Protein AF-A0A7S3EIN4-F1 (afdb_monomer_lite)

Organism: NCBI:txid101924

InterPro domains:
  IPR025799 Protein arginine N-methyltransferase [PTHR10738] (23-226)
  IPR035247 PRMT5, TIM barrel domain [PF17285] (36-226)

Foldseek 3Di:
DFDADPPPRDTDAAEAEDLDPPADVVVLVVCVVVVHFAYEYALFNLPPQDFDQDPPPPDPDDRPDDPDDRHDDLVSDDLVCQAGHYAHEQHQQQDLQDPPPRSNVSSLVSRLVSLVVSVVSNYQEYEYHAQDFPGLCLRVLVSVLVSCVVRPRYAYAHEFELAPPPPDPPPPPDDDDDDPPCRRLRLVSVVSSCVSSVVDVSYAYAYHADPDHDPVSVVSCVVGRHD

Structure (mmCIF, N/CA/C/O backbone):
data_AF-A0A7S3EIN4-F1
#
_entry.id   AF-A0A7S3EIN4-F1
#
loop_
_atom_site.group_PDB
_atom_site.id
_atom_site.type_symbol
_atom_site.label_atom_id
_atom_site.label_alt_id
_atom_site.label_comp_id
_atom_site.label_asym_id
_atom_site.label_entity_id
_atom_site.label_seq_id
_atom_site.pdbx_PDB_ins_code
_atom_site.Cartn_x
_atom_site.Cartn_y
_atom_site.Cartn_z
_atom_site.occupancy
_atom_site.B_iso_or_equiv
_atom_site.auth_seq_id
_atom_site.auth_comp_id
_atom_site.auth_asym_id
_atom_site.auth_atom_id
_atom_site.pdbx_PDB_model_num
ATOM 1 N N . MET A 1 1 ? -17.593 -3.564 17.096 1.00 49.50 1 MET A N 1
ATOM 2 C CA . MET A 1 1 ? -17.293 -4.119 18.437 1.00 49.50 1 MET A CA 1
ATOM 3 C C . MET A 1 1 ? -15.883 -3.673 18.759 1.00 49.50 1 MET A C 1
ATOM 5 O O . MET A 1 1 ? -14.997 -4.058 18.020 1.00 49.50 1 MET A O 1
ATOM 9 N N . VAL A 1 2 ? -15.665 -2.818 19.760 1.00 56.16 2 VAL A N 1
ATOM 10 C CA . VAL A 1 2 ? -14.304 -2.342 20.061 1.00 56.16 2 VAL A CA 1
ATOM 11 C C . VAL A 1 2 ? -13.560 -3.471 20.763 1.00 56.16 2 VAL A C 1
ATOM 13 O O . VAL A 1 2 ? -13.898 -3.822 21.894 1.00 56.16 2 VAL A O 1
ATOM 16 N N . VAL A 1 3 ? -12.600 -4.085 20.075 1.00 62.16 3 VAL A N 1
ATOM 17 C CA . VAL A 1 3 ? -11.740 -5.102 20.680 1.00 62.16 3 VAL A CA 1
ATOM 18 C C . VAL A 1 3 ? -10.739 -4.363 21.556 1.00 62.16 3 VAL A C 1
ATOM 20 O O . VAL A 1 3 ? -9.960 -3.564 21.056 1.00 62.16 3 VAL A O 1
ATOM 23 N N . THR A 1 4 ? -10.771 -4.579 22.867 1.00 72.81 4 THR A N 1
ATOM 24 C CA . THR A 1 4 ? -9.782 -3.999 23.779 1.00 72.81 4 THR A CA 1
ATOM 25 C C . THR A 1 4 ? -8.731 -5.036 24.141 1.00 72.81 4 THR A C 1
ATOM 27 O O . THR A 1 4 ? -9.038 -6.201 24.411 1.00 72.81 4 THR A O 1
ATOM 30 N N . HIS A 1 5 ? -7.469 -4.621 24.143 1.00 66.94 5 HIS A N 1
ATOM 31 C CA . HIS A 1 5 ? -6.371 -5.444 24.610 1.00 66.94 5 HIS A CA 1
ATOM 32 C C . HIS A 1 5 ? -6.576 -5.767 26.093 1.00 66.94 5 HIS A C 1
ATOM 34 O O . HIS A 1 5 ? -6.810 -4.880 26.917 1.00 66.94 5 HIS A O 1
ATOM 40 N N . ARG A 1 6 ? -6.497 -7.057 26.437 1.00 65.19 6 ARG A N 1
ATOM 41 C CA . ARG A 1 6 ? -6.894 -7.579 27.754 1.00 65.19 6 ARG A CA 1
ATOM 42 C C . ARG A 1 6 ? -6.061 -7.013 28.909 1.00 65.19 6 ARG A C 1
ATOM 44 O O . ARG A 1 6 ? -6.571 -6.928 30.021 1.00 65.19 6 ARG A O 1
ATOM 51 N N . GLU A 1 7 ? -4.804 -6.659 28.652 1.00 68.75 7 GLU A N 1
ATOM 52 C CA . GLU A 1 7 ? -3.857 -6.224 29.689 1.00 68.75 7 GLU A CA 1
ATOM 53 C C . GLU A 1 7 ? -3.592 -4.714 29.671 1.00 68.75 7 GLU A C 1
ATOM 55 O O . GLU A 1 7 ? -3.435 -4.116 30.730 1.00 68.75 7 GLU A O 1
ATOM 60 N N . THR A 1 8 ? -3.579 -4.082 28.493 1.00 75.44 8 THR A N 1
ATOM 61 C CA . THR A 1 8 ? -3.271 -2.641 28.355 1.00 75.44 8 THR A CA 1
ATOM 62 C C . THR A 1 8 ? -4.526 -1.772 28.271 1.00 75.44 8 THR A C 1
ATOM 64 O O . THR A 1 8 ? -4.444 -0.568 28.486 1.00 75.44 8 THR A O 1
ATOM 67 N N . GLY A 1 9 ? -5.696 -2.357 27.981 1.00 75.12 9 GLY A N 1
ATOM 68 C CA . GLY A 1 9 ? -6.949 -1.619 27.784 1.00 75.12 9 GLY A CA 1
ATOM 69 C C . GLY A 1 9 ? -7.009 -0.816 26.479 1.00 75.12 9 GLY A C 1
ATOM 70 O O . GLY A 1 9 ? -8.003 -0.134 26.235 1.00 75.12 9 GLY A O 1
ATOM 71 N N . GLU A 1 10 ? -5.974 -0.898 25.639 1.00 80.25 10 GLU A N 1
ATOM 72 C CA . GLU A 1 10 ? -5.902 -0.204 24.353 1.00 80.25 10 GLU A CA 1
ATOM 73 C C . GLU A 1 10 ? -6.888 -0.791 23.346 1.00 80.25 10 GLU A C 1
ATOM 75 O O . GLU A 1 10 ? -7.175 -1.988 23.353 1.00 80.25 10 GLU A O 1
ATOM 80 N N . GLN A 1 11 ? -7.418 0.056 22.470 1.00 82.56 11 GLN A N 1
ATOM 81 C CA . GLN A 1 11 ? -8.306 -0.387 21.402 1.00 82.56 11 GLN A CA 1
ATOM 82 C C . GLN A 1 11 ? -7.478 -1.021 20.283 1.00 82.56 11 GLN A C 1
ATOM 84 O O . GLN A 1 11 ? -6.516 -0.432 19.798 1.00 82.56 11 GLN A O 1
ATOM 89 N N . ILE A 1 12 ? -7.858 -2.229 19.885 1.00 86.69 12 ILE A N 1
ATOM 90 C CA . ILE A 1 12 ? -7.260 -2.975 18.786 1.00 86.69 12 ILE A CA 1
ATOM 91 C C . ILE A 1 12 ? -8.083 -2.686 17.536 1.00 86.69 12 ILE A C 1
ATOM 93 O O . ILE A 1 12 ? -9.285 -2.947 17.513 1.00 86.69 12 ILE A O 1
ATOM 97 N N . CYS A 1 13 ? -7.411 -2.191 16.501 1.00 88.75 13 CYS A N 1
ATOM 98 C CA . CYS A 1 13 ? -7.996 -2.009 15.181 1.00 88.75 13 CYS A CA 1
ATOM 99 C C . CYS A 1 13 ? -7.836 -3.294 14.361 1.00 88.75 13 CYS A C 1
ATOM 101 O O . CYS A 1 13 ? -6.715 -3.751 14.133 1.00 88.75 13 CYS A O 1
ATOM 103 N N . VAL A 1 14 ? -8.937 -3.858 13.877 1.00 92.69 14 VAL A N 1
ATOM 104 C CA . VAL A 1 14 ? -8.959 -5.096 13.093 1.00 92.69 14 VAL A CA 1
ATOM 105 C C . VAL A 1 14 ? -9.439 -4.800 11.677 1.00 92.69 14 VAL A C 1
ATOM 107 O O . VAL A 1 14 ? -10.536 -4.292 11.473 1.00 92.69 14 VAL A O 1
ATOM 110 N N . GLY A 1 15 ? -8.629 -5.148 10.679 1.00 93.44 15 GLY A N 1
ATOM 111 C CA . GLY A 1 15 ? -8.984 -5.013 9.267 1.00 93.44 15 GLY A CA 1
ATOM 112 C C . GLY A 1 15 ? -9.298 -6.348 8.601 1.00 93.44 15 GLY A C 1
ATOM 113 O O . GLY A 1 15 ? -8.693 -7.365 8.938 1.00 93.44 15 GLY A O 1
ATOM 114 N N . LEU A 1 16 ? -10.191 -6.347 7.605 1.00 94.94 16 LEU A N 1
ATOM 115 C CA . LEU A 1 16 ? -10.406 -7.502 6.729 1.00 94.94 16 LEU A CA 1
ATOM 116 C C . LEU A 1 16 ? -9.715 -7.299 5.378 1.00 94.94 16 LEU A C 1
ATOM 118 O O . LEU A 1 16 ? -10.091 -6.421 4.598 1.00 94.94 16 LEU A O 1
ATOM 122 N N . GLU A 1 17 ? -8.746 -8.158 5.061 1.00 95.06 17 GLU A N 1
ATOM 123 C CA . GLU A 1 17 ? -8.140 -8.197 3.733 1.00 95.06 17 GLU A CA 1
ATOM 124 C C . GLU A 1 17 ? -9.000 -9.002 2.748 1.00 95.06 17 GLU A C 1
ATOM 126 O O . GLU A 1 17 ? -9.352 -10.155 2.995 1.00 95.06 17 GLU A O 1
ATOM 131 N N . VAL A 1 18 ? -9.301 -8.415 1.587 1.00 93.88 18 VAL A N 1
ATOM 132 C CA . VAL A 1 18 ? -10.036 -9.075 0.501 1.00 93.88 18 VAL A CA 1
ATOM 133 C C . VAL A 1 18 ? -9.188 -9.175 -0.768 1.00 93.88 18 VAL A C 1
ATOM 135 O O . VAL A 1 18 ? -8.418 -8.278 -1.125 1.00 93.88 18 VAL A O 1
ATOM 138 N N . GLN A 1 19 ? -9.316 -10.297 -1.478 1.00 88.69 19 GLN A N 1
ATOM 139 C CA . GLN A 1 19 ? -8.638 -10.508 -2.764 1.00 88.69 19 GLN A C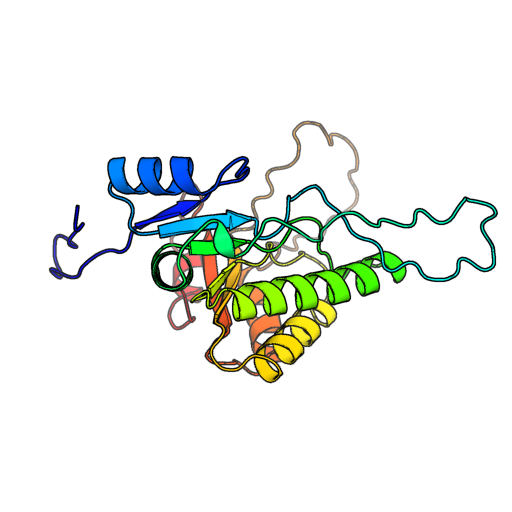A 1
ATOM 140 C C . GLN A 1 19 ? -9.462 -9.994 -3.947 1.00 88.69 19 GLN A C 1
ATOM 142 O O . GLN A 1 19 ? -8.912 -9.426 -4.887 1.00 88.69 19 GLN A O 1
ATOM 147 N N . ALA A 1 20 ? -10.783 -10.162 -3.887 1.00 88.12 20 ALA A N 1
ATOM 148 C CA . ALA A 1 20 ? -11.715 -9.717 -4.911 1.00 88.12 20 ALA A CA 1
ATOM 149 C C . ALA A 1 20 ? -12.804 -8.848 -4.283 1.00 88.12 20 ALA A C 1
ATOM 151 O O . ALA A 1 20 ? -13.349 -9.180 -3.229 1.00 88.12 20 ALA A O 1
ATOM 152 N N . LEU A 1 21 ? -13.132 -7.748 -4.960 1.00 90.38 21 LEU A N 1
ATOM 153 C CA . LEU A 1 21 ? -14.119 -6.779 -4.498 1.00 90.38 21 LEU A CA 1
ATOM 154 C C . LEU A 1 21 ? -15.074 -6.410 -5.645 1.00 90.38 21 LEU A C 1
ATOM 156 O O . LEU A 1 21 ? -14.911 -5.350 -6.244 1.00 90.38 21 LEU A O 1
ATOM 160 N N . PRO A 1 22 ? -16.049 -7.270 -6.003 1.00 89.56 22 PRO A N 1
ATOM 161 C CA . PRO A 1 22 ? -16.990 -6.971 -7.086 1.00 89.56 22 PRO A CA 1
ATOM 162 C C . PRO A 1 22 ? -17.833 -5.719 -6.813 1.00 89.56 22 PRO A C 1
ATOM 164 O O . PRO A 1 22 ? -18.030 -4.905 -7.704 1.00 89.56 22 PRO A O 1
ATOM 167 N N . SER A 1 23 ? -18.279 -5.537 -5.567 1.00 91.00 23 SER A N 1
ATOM 168 C CA . SER A 1 23 ? -18.986 -4.342 -5.103 1.00 91.00 23 SER A CA 1
ATOM 169 C C . SER A 1 23 ? -18.470 -3.958 -3.720 1.00 91.00 23 SER A C 1
ATOM 171 O O . SER A 1 23 ? -18.305 -4.833 -2.866 1.00 91.00 23 SER A O 1
ATOM 173 N N . ILE A 1 24 ? -18.169 -2.673 -3.515 1.00 92.50 24 ILE A N 1
ATOM 174 C CA . ILE A 1 24 ? -17.554 -2.202 -2.269 1.00 92.50 24 ILE A CA 1
ATOM 175 C C . ILE A 1 24 ? -18.565 -2.088 -1.129 1.00 92.50 24 ILE A C 1
ATOM 177 O O . ILE A 1 24 ? -18.295 -2.570 -0.034 1.00 92.50 24 ILE A O 1
ATOM 181 N N . ARG A 1 25 ? -19.753 -1.535 -1.395 1.00 93.44 25 ARG A N 1
ATOM 182 C CA . ARG A 1 25 ? -20.757 -1.222 -0.368 1.00 93.44 25 ARG A CA 1
ATOM 183 C C . ARG A 1 25 ? -21.264 -2.457 0.389 1.00 93.44 25 ARG A C 1
ATOM 185 O O . ARG A 1 25 ? -21.113 -2.474 1.607 1.00 93.44 25 ARG A O 1
ATOM 192 N N . PRO A 1 26 ? -21.707 -3.543 -0.276 1.00 93.25 26 PRO A N 1
ATOM 193 C CA . PRO A 1 26 ? -22.101 -4.761 0.435 1.00 93.25 26 PRO A CA 1
ATOM 194 C C . PRO A 1 26 ? -20.948 -5.376 1.234 1.00 93.25 26 PRO A C 1
ATOM 196 O O . PRO A 1 26 ? -21.167 -6.095 2.206 1.00 93.25 26 PRO A O 1
ATOM 199 N N . LYS A 1 27 ? -19.697 -5.134 0.814 1.00 92.94 27 LYS A N 1
ATOM 200 C CA . LYS A 1 27 ? -18.529 -5.673 1.504 1.00 92.94 27 LYS A CA 1
ATOM 201 C C . LYS A 1 27 ? -18.159 -4.861 2.738 1.00 92.94 27 LYS A C 1
ATOM 203 O O . LYS A 1 27 ? -17.815 -5.474 3.739 1.00 92.94 27 LYS A O 1
ATOM 208 N N . MET A 1 28 ? -18.297 -3.538 2.681 1.00 91.88 28 MET A N 1
ATOM 209 C CA . MET A 1 28 ? -18.199 -2.655 3.846 1.00 91.88 28 MET A CA 1
ATOM 210 C C . MET A 1 28 ? -19.244 -3.030 4.904 1.00 91.88 28 MET A C 1
ATOM 212 O O . MET A 1 28 ? -18.881 -3.271 6.050 1.00 91.88 28 MET A O 1
ATOM 216 N N . GLU A 1 29 ? -20.508 -3.203 4.504 1.00 92.19 29 GLU A N 1
ATOM 217 C CA . GLU A 1 29 ? -21.598 -3.618 5.405 1.00 92.19 29 GLU A CA 1
ATOM 218 C C . GLU A 1 29 ? -21.327 -4.991 6.045 1.00 92.19 29 GLU A C 1
ATOM 220 O O . GLU A 1 29 ? -21.520 -5.187 7.244 1.00 92.19 29 GLU A O 1
ATOM 225 N N . ALA A 1 30 ? -20.823 -5.955 5.264 1.00 91.44 30 ALA A N 1
ATOM 226 C CA . ALA A 1 30 ? -20.459 -7.271 5.789 1.00 91.44 30 ALA A CA 1
ATOM 227 C C . ALA A 1 30 ? -19.286 -7.213 6.786 1.00 91.44 30 ALA A C 1
ATOM 229 O O . ALA A 1 30 ? -19.243 -7.997 7.731 1.00 91.44 30 ALA A O 1
ATOM 230 N N . VAL A 1 31 ? -18.330 -6.309 6.572 1.00 89.44 31 VAL A N 1
ATOM 231 C CA . VAL A 1 31 ? -17.159 -6.112 7.443 1.00 89.44 31 VAL A CA 1
ATOM 232 C C . VAL A 1 31 ? -17.577 -5.474 8.761 1.00 89.44 31 VAL A C 1
ATOM 234 O O . VAL A 1 31 ? -17.177 -5.959 9.821 1.00 89.44 31 VAL A O 1
ATOM 237 N N . GLU A 1 32 ? -18.457 -4.478 8.701 1.00 89.12 32 GLU A N 1
ATOM 238 C CA . GLU A 1 32 ? -19.064 -3.867 9.881 1.00 89.12 32 GLU A CA 1
ATOM 239 C C . GLU A 1 32 ? -19.871 -4.896 10.690 1.00 89.12 32 GLU A C 1
ATOM 241 O O . GLU A 1 32 ? -19.737 -4.968 11.913 1.00 89.12 32 GLU A O 1
ATOM 246 N N . ALA A 1 33 ? -20.631 -5.770 10.017 1.00 91.06 33 ALA A N 1
ATOM 247 C CA . ALA A 1 33 ? -21.390 -6.842 10.664 1.00 91.06 33 ALA A CA 1
ATOM 248 C C . ALA A 1 33 ? -20.499 -7.888 11.366 1.00 91.06 33 ALA A C 1
ATOM 250 O O . ALA A 1 33 ? -20.888 -8.434 12.399 1.00 91.06 33 ALA A O 1
ATOM 251 N N . ILE A 1 34 ? -19.301 -8.159 10.834 1.00 90.94 34 ILE A N 1
ATOM 252 C CA . ILE A 1 34 ? -18.284 -9.017 11.475 1.00 90.94 34 ILE A CA 1
ATOM 253 C C . ILE A 1 34 ? -17.608 -8.292 12.654 1.00 90.94 34 ILE A C 1
ATOM 255 O O . ILE A 1 34 ? -17.034 -8.932 13.535 1.00 90.94 34 ILE A O 1
ATOM 259 N N . GLY A 1 35 ? -17.712 -6.962 12.707 1.00 89.00 35 GLY A N 1
ATOM 260 C CA . GLY A 1 35 ? -17.110 -6.124 13.736 1.00 89.00 35 GLY A CA 1
ATOM 261 C C . GLY A 1 35 ? -15.662 -5.734 13.449 1.00 89.00 35 GLY A C 1
ATOM 262 O O . GLY A 1 35 ? -14.960 -5.397 14.397 1.00 89.00 35 GLY A O 1
ATOM 263 N N . ALA A 1 36 ? -15.228 -5.791 12.187 1.00 91.12 36 ALA A N 1
ATOM 264 C CA . ALA A 1 36 ? -13.943 -5.254 11.744 1.00 91.12 36 ALA A CA 1
ATOM 265 C C . ALA A 1 36 ? -14.056 -3.746 11.449 1.00 91.12 36 ALA A C 1
ATOM 267 O O . ALA A 1 36 ? -15.106 -3.262 11.030 1.00 91.12 36 ALA A O 1
ATOM 268 N N . ASP A 1 37 ? -12.965 -3.012 11.656 1.00 91.88 37 ASP A N 1
ATOM 269 C CA . ASP A 1 37 ? -12.922 -1.548 11.605 1.00 91.88 37 ASP A CA 1
ATOM 270 C C . ASP A 1 37 ? -12.677 -1.000 10.193 1.00 91.88 37 ASP A C 1
ATOM 272 O O . ASP A 1 37 ? -13.085 0.114 9.873 1.00 91.88 37 ASP A O 1
ATOM 276 N N . PHE A 1 38 ? -11.986 -1.757 9.336 1.00 93.81 38 PHE A N 1
ATOM 277 C CA . PHE A 1 38 ? -11.666 -1.327 7.973 1.00 93.81 38 PHE A CA 1
ATOM 278 C C . PHE A 1 38 ? -11.478 -2.502 7.010 1.00 93.81 38 PHE A C 1
ATOM 280 O O . PHE A 1 38 ? -11.294 -3.656 7.403 1.00 93.81 38 PHE A O 1
ATOM 287 N N . VAL A 1 39 ? -11.476 -2.194 5.715 1.00 96.06 39 VAL A N 1
ATOM 288 C CA . VAL A 1 39 ? -11.250 -3.149 4.626 1.00 96.06 39 VAL A CA 1
ATOM 289 C C . VAL A 1 39 ? -9.946 -2.838 3.918 1.00 96.06 39 VAL A C 1
ATOM 291 O O . VAL A 1 39 ? -9.659 -1.688 3.598 1.00 96.06 39 VAL A O 1
ATOM 294 N N . VAL A 1 40 ? -9.173 -3.878 3.622 1.00 96.81 40 VAL A N 1
ATOM 295 C CA . VAL A 1 40 ? -7.974 -3.791 2.786 1.00 96.81 40 VAL A CA 1
ATOM 296 C C . VAL A 1 40 ? -8.296 -4.456 1.453 1.00 96.81 40 VAL A C 1
ATOM 298 O O . VAL A 1 40 ? -8.411 -5.681 1.371 1.00 96.81 40 VAL A O 1
ATOM 301 N N . GLY A 1 41 ? -8.509 -3.658 0.408 1.00 96.25 41 GLY A N 1
ATOM 302 C CA . GLY A 1 41 ? -9.081 -4.132 -0.854 1.00 96.25 41 GLY A CA 1
ATOM 303 C C . GLY A 1 41 ? -8.434 -3.517 -2.094 1.00 96.25 41 GLY A C 1
ATOM 304 O O . GLY A 1 41 ? -7.841 -2.448 -2.012 1.00 96.25 41 GLY A O 1
ATOM 305 N N . PRO A 1 42 ? -8.522 -4.178 -3.260 1.00 96.38 42 PRO A N 1
ATOM 306 C CA . PRO A 1 42 ? -7.878 -3.708 -4.484 1.00 96.38 42 PRO A CA 1
ATOM 307 C C . PRO A 1 42 ? -8.469 -2.385 -4.992 1.00 96.38 42 PRO A C 1
ATOM 309 O O . PRO A 1 42 ? -9.681 -2.288 -5.194 1.00 96.38 42 PRO A O 1
ATOM 312 N N . LEU A 1 43 ? -7.605 -1.392 -5.241 1.00 94.12 43 LEU A N 1
ATOM 313 C CA . LEU A 1 43 ? -7.985 -0.105 -5.857 1.00 94.12 43 LEU A CA 1
ATOM 314 C C . LEU A 1 43 ? -8.426 -0.275 -7.309 1.00 94.12 43 LEU A C 1
ATOM 316 O O . LEU A 1 43 ? -9.353 0.374 -7.793 1.00 94.12 43 LEU A O 1
ATOM 320 N N . VAL A 1 44 ? -7.733 -1.174 -7.996 1.00 93.69 44 VAL A N 1
ATOM 321 C CA . VAL A 1 44 ? -7.915 -1.532 -9.397 1.00 93.69 44 VAL A CA 1
ATOM 322 C C . VAL A 1 44 ? -8.105 -3.032 -9.444 1.00 93.69 44 VAL A C 1
ATOM 324 O O . VAL A 1 44 ? -7.546 -3.758 -8.624 1.00 93.69 44 VAL A O 1
ATOM 327 N N . HIS A 1 45 ? -8.907 -3.527 -10.383 1.00 93.50 45 HIS A N 1
ATOM 328 C CA . HIS A 1 45 ? -9.112 -4.964 -10.491 1.00 93.50 45 HIS A CA 1
ATOM 329 C C . HIS A 1 45 ? -7.750 -5.691 -10.629 1.00 93.50 45 HIS A C 1
ATOM 331 O O . HIS A 1 45 ? -7.017 -5.400 -11.573 1.00 93.50 45 HIS A O 1
ATOM 337 N N . PRO A 1 46 ? -7.403 -6.664 -9.757 1.00 92.50 46 PRO A N 1
ATOM 338 C CA . PRO A 1 46 ? -6.050 -7.236 -9.680 1.00 92.50 46 PRO A CA 1
ATOM 339 C C . PRO A 1 46 ? -5.534 -7.919 -10.948 1.00 92.50 46 PRO A C 1
ATOM 341 O O . PRO A 1 46 ? -4.344 -8.182 -11.054 1.00 92.50 46 PRO A O 1
ATOM 344 N N . ARG A 1 47 ? -6.421 -8.255 -11.892 1.00 91.25 47 ARG A N 1
ATOM 345 C CA . ARG A 1 47 ? -6.060 -8.847 -13.195 1.00 91.25 47 ARG A CA 1
ATOM 346 C C . ARG A 1 47 ? -6.097 -7.837 -14.343 1.00 91.25 47 ARG A C 1
ATOM 348 O O . ARG A 1 47 ? -5.932 -8.213 -15.497 1.00 91.25 47 ARG A O 1
ATOM 355 N N . TYR A 1 48 ? -6.390 -6.573 -14.050 1.00 89.44 48 TYR A N 1
ATOM 356 C CA . TYR A 1 48 ? -6.463 -5.514 -15.047 1.00 89.44 48 TYR A CA 1
ATOM 357 C C . TYR A 1 48 ? -5.080 -4.894 -15.258 1.00 89.44 48 TYR A C 1
ATOM 359 O O . TYR A 1 48 ? -4.809 -3.756 -14.880 1.00 89.44 48 TYR A O 1
ATOM 367 N N . GLU A 1 49 ? -4.189 -5.685 -15.856 1.00 86.56 49 GLU A N 1
ATOM 368 C CA . GLU A 1 49 ? -2.854 -5.236 -16.240 1.00 86.56 49 GLU A CA 1
ATOM 369 C C . GLU A 1 49 ? -2.966 -4.203 -17.358 1.00 86.56 49 GLU A C 1
ATOM 371 O O . GLU A 1 49 ? -3.507 -4.495 -18.429 1.00 86.56 49 GLU A O 1
ATOM 376 N N . ARG A 1 50 ? -2.491 -2.982 -17.104 1.00 76.12 50 ARG A N 1
ATOM 377 C CA . ARG A 1 50 ? -2.519 -1.884 -18.074 1.00 76.12 50 ARG A CA 1
ATOM 378 C C . ARG A 1 50 ? -1.126 -1.641 -18.622 1.00 76.12 50 ARG A C 1
ATOM 380 O O . ARG A 1 50 ? -0.176 -1.452 -17.870 1.00 76.12 50 ARG A O 1
ATOM 387 N N . GLY A 1 51 ? -1.031 -1.645 -19.947 1.00 65.88 51 GLY A N 1
ATOM 388 C CA . GLY A 1 51 ? 0.190 -1.310 -20.657 1.00 65.88 51 GLY A CA 1
ATOM 389 C C . GLY A 1 51 ? 0.270 0.162 -20.999 1.00 65.88 51 GLY A C 1
ATOM 390 O O . GLY A 1 51 ? -0.709 0.758 -21.439 1.00 65.88 51 GLY A O 1
ATOM 391 N N . VAL A 1 52 ? 1.468 0.721 -20.848 1.00 60.81 52 VAL A N 1
ATOM 392 C CA . VAL A 1 52 ? 1.865 1.911 -21.591 1.00 60.81 52 VAL A CA 1
ATOM 393 C C . VAL A 1 52 ? 1.943 1.463 -23.043 1.00 60.81 52 VAL A C 1
ATOM 395 O O . VAL A 1 52 ? 2.694 0.546 -23.384 1.00 60.81 52 VAL A O 1
ATOM 398 N N . SER A 1 53 ? 1.108 2.052 -23.889 1.00 56.25 53 SER A N 1
ATOM 399 C CA . SER A 1 53 ? 1.176 1.824 -25.322 1.00 56.25 53 SER A CA 1
ATOM 400 C C . SER A 1 53 ? 2.401 2.553 -25.869 1.00 56.25 53 SER A C 1
ATOM 402 O O . SER A 1 53 ? 2.286 3.672 -26.366 1.00 56.25 53 SER A O 1
ATOM 404 N N . GLU A 1 54 ? 3.581 1.955 -25.722 1.00 55.88 54 GLU A N 1
ATOM 405 C CA . GLU A 1 54 ? 4.735 2.389 -26.501 1.00 55.88 54 GLU A CA 1
ATOM 406 C C . GLU A 1 54 ? 4.502 2.040 -27.979 1.00 55.88 54 GLU A C 1
ATOM 408 O O . GLU A 1 54 ? 3.880 1.012 -28.274 1.00 55.88 54 GLU A O 1
ATOM 413 N N . PRO A 1 55 ? 4.948 2.893 -28.916 1.00 52.72 55 PRO A N 1
ATOM 414 C CA . PRO A 1 55 ? 4.935 2.551 -30.327 1.00 52.72 55 PRO A CA 1
ATOM 415 C C . PRO A 1 55 ? 5.918 1.396 -30.545 1.00 52.72 55 PRO A C 1
ATOM 417 O O . PRO A 1 55 ? 7.131 1.594 -30.549 1.00 52.72 55 PRO A O 1
ATOM 420 N N . ASP A 1 56 ? 5.399 0.180 -30.702 1.00 53.81 56 ASP A N 1
ATOM 421 C CA . ASP A 1 56 ? 6.197 -0.948 -31.173 1.00 53.81 56 ASP A CA 1
ATOM 422 C C . ASP A 1 56 ? 6.608 -0.645 -32.620 1.00 53.81 56 ASP A C 1
ATOM 424 O O . ASP A 1 56 ? 5.807 -0.737 -33.545 1.00 53.81 56 ASP A O 1
ATOM 428 N N . VAL A 1 57 ? 7.865 -0.251 -32.824 1.00 57.22 57 VAL A N 1
ATOM 429 C CA . VAL A 1 57 ? 8.413 0.062 -34.158 1.00 57.22 57 VAL A CA 1
ATOM 430 C C . VAL A 1 57 ? 8.562 -1.211 -35.018 1.00 57.22 57 VAL A C 1
ATOM 432 O O . VAL A 1 57 ? 8.783 -1.121 -36.222 1.00 57.22 57 VAL A O 1
ATOM 435 N N . CYS A 1 58 ? 8.411 -2.400 -34.418 1.00 55.53 58 CYS A N 1
ATOM 436 C CA . CYS A 1 58 ? 8.715 -3.691 -35.043 1.00 55.53 58 CYS A CA 1
ATOM 437 C C . CYS A 1 58 ? 7.593 -4.744 -34.952 1.00 55.53 58 CYS A C 1
ATOM 439 O O . CYS A 1 58 ? 7.840 -5.888 -35.335 1.00 55.53 58 CYS A O 1
ATOM 441 N N . SER A 1 59 ? 6.401 -4.424 -34.429 1.00 57.81 59 SER A N 1
ATOM 442 C CA . SER A 1 59 ? 5.295 -5.393 -34.359 1.00 57.81 59 SER A CA 1
ATOM 443 C C . SER A 1 59 ? 4.086 -4.922 -35.174 1.00 57.81 59 SER A C 1
ATOM 445 O O . SER A 1 59 ? 3.498 -3.882 -34.901 1.00 57.81 59 SER A O 1
ATOM 447 N N . ASP A 1 60 ? 3.684 -5.722 -36.167 1.00 56.53 60 ASP A N 1
ATOM 448 C CA . ASP A 1 60 ? 2.445 -5.537 -36.949 1.00 56.53 60 ASP A CA 1
ATOM 449 C C . ASP A 1 60 ? 1.177 -5.872 -36.128 1.00 56.53 60 ASP A C 1
ATOM 451 O O . ASP A 1 60 ? 0.075 -6.004 -36.667 1.00 56.53 60 ASP A O 1
ATOM 455 N N . ALA A 1 61 ? 1.311 -6.061 -34.811 1.00 59.56 61 ALA A N 1
ATOM 456 C CA . ALA A 1 61 ? 0.190 -6.368 -33.941 1.00 59.56 61 ALA A CA 1
ATOM 457 C C . ALA A 1 61 ? -0.653 -5.099 -33.714 1.00 59.56 61 ALA A C 1
ATOM 459 O O . ALA A 1 61 ? -0.104 -4.046 -33.380 1.00 59.56 61 ALA A O 1
ATOM 460 N N . PRO A 1 62 ? -1.990 -5.168 -33.852 1.00 58.47 62 PRO A N 1
ATOM 461 C CA . PRO A 1 62 ? -2.842 -4.008 -33.639 1.00 58.47 62 PRO A CA 1
ATOM 462 C C . PRO A 1 62 ? -2.681 -3.490 -32.207 1.00 58.47 62 PRO A C 1
ATOM 464 O O . PRO A 1 62 ? -2.809 -4.238 -31.233 1.00 58.47 62 PRO A O 1
ATOM 467 N N . LYS A 1 63 ? -2.416 -2.185 -32.081 1.00 62.75 63 LYS A N 1
ATOM 468 C CA . LYS A 1 63 ? -2.353 -1.483 -30.797 1.00 62.75 63 LYS A CA 1
ATOM 469 C C . LYS A 1 63 ? -3.695 -1.650 -30.083 1.00 62.75 63 LYS A C 1
ATOM 471 O O . LYS A 1 63 ? -4.720 -1.169 -30.558 1.00 62.75 63 LYS A O 1
ATOM 476 N N . ILE A 1 64 ? -3.695 -2.331 -28.939 1.00 67.19 64 ILE A N 1
ATOM 477 C CA . ILE A 1 64 ? -4.894 -2.455 -28.106 1.00 67.19 64 ILE A CA 1
ATOM 478 C C . ILE A 1 64 ? -5.095 -1.116 -27.391 1.00 67.19 64 ILE A C 1
ATOM 480 O O . ILE A 1 64 ? -4.509 -0.868 -26.337 1.00 67.19 64 ILE A O 1
ATOM 484 N N . GLU A 1 65 ? -5.898 -0.233 -27.981 1.00 69.50 65 GLU A N 1
ATOM 485 C CA . GLU A 1 65 ? -6.331 1.003 -27.332 1.00 69.50 65 GLU A CA 1
ATOM 486 C C . GLU A 1 65 ? -7.474 0.690 -26.368 1.00 69.50 65 GLU A C 1
ATOM 488 O O . GLU A 1 65 ? -8.587 0.355 -26.773 1.00 69.50 65 GLU A O 1
ATOM 493 N N . ARG A 1 66 ? -7.180 0.752 -25.068 1.00 72.38 66 ARG A N 1
ATOM 494 C CA . ARG A 1 66 ? -8.192 0.585 -24.025 1.00 72.38 66 ARG A CA 1
ATOM 495 C C . ARG A 1 66 ? -8.800 1.942 -23.698 1.00 72.38 66 ARG A C 1
ATOM 497 O O . ARG A 1 66 ? -8.161 2.754 -23.037 1.00 72.38 66 ARG A O 1
ATOM 504 N N . ASN A 1 67 ? -10.038 2.145 -24.136 1.00 79.06 67 ASN A N 1
ATOM 505 C CA . ASN A 1 67 ? -10.861 3.302 -23.766 1.00 79.06 67 ASN A CA 1
ATOM 506 C C . ASN A 1 67 ? -11.745 3.023 -22.539 1.00 79.06 67 ASN A C 1
ATOM 508 O O . ASN A 1 67 ? -12.629 3.813 -22.214 1.00 79.06 67 ASN A O 1
ATOM 512 N N . ASP A 1 68 ? -11.521 1.892 -21.869 1.00 84.44 68 ASP A N 1
ATOM 513 C CA . ASP A 1 68 ? -12.245 1.523 -20.662 1.00 84.44 68 ASP A CA 1
ATOM 514 C C . ASP A 1 68 ? -11.889 2.463 -19.498 1.00 84.44 68 ASP A C 1
ATOM 516 O O . ASP A 1 68 ? -10.738 2.910 -19.385 1.00 84.44 68 ASP A O 1
ATOM 520 N N . PRO A 1 69 ? -12.842 2.740 -18.590 1.00 87.75 69 PRO A N 1
ATOM 521 C CA . PRO A 1 69 ? -12.554 3.493 -17.380 1.00 87.75 69 PRO A CA 1
ATOM 522 C C . PRO A 1 69 ? -11.436 2.819 -16.584 1.00 87.75 69 PRO A C 1
ATOM 524 O O . PRO A 1 69 ? -11.303 1.594 -16.549 1.00 87.75 69 PRO A O 1
ATOM 527 N N . PHE A 1 70 ? -10.621 3.640 -15.924 1.00 88.06 70 PHE A N 1
ATOM 528 C CA . PHE A 1 70 ? -9.482 3.158 -15.150 1.00 88.06 70 PHE A CA 1
ATOM 529 C C . PHE A 1 70 ? -9.899 2.132 -14.082 1.00 88.06 70 PHE A C 1
ATOM 531 O O . PHE A 1 70 ? -9.347 1.032 -14.019 1.00 88.06 70 PHE A O 1
ATOM 538 N N . THR A 1 71 ? -10.849 2.509 -13.233 1.00 93.12 71 THR A N 1
ATOM 539 C CA . THR A 1 71 ? -11.388 1.675 -12.161 1.00 93.12 71 THR A CA 1
ATOM 540 C C . THR A 1 71 ? -12.778 2.194 -11.781 1.00 93.12 71 THR A C 1
ATOM 542 O O . THR A 1 71 ? -13.356 3.018 -12.494 1.00 93.12 71 THR A O 1
ATOM 545 N N . ARG A 1 72 ? -13.327 1.685 -10.678 1.00 91.88 72 ARG A N 1
ATOM 546 C CA . ARG A 1 72 ? -14.593 2.124 -10.082 1.00 91.88 72 ARG A CA 1
ATOM 547 C C . ARG A 1 72 ? -14.621 3.627 -9.788 1.00 91.88 72 ARG A C 1
ATOM 549 O O . ARG A 1 72 ? -13.578 4.253 -9.609 1.00 91.88 72 ARG A O 1
ATOM 556 N N . SER A 1 73 ? -15.829 4.174 -9.679 1.00 93.81 73 SER A N 1
ATOM 557 C CA . SER A 1 73 ? -16.019 5.570 -9.286 1.00 93.81 73 SER A CA 1
ATOM 558 C C . SER A 1 73 ? -15.729 5.770 -7.798 1.00 93.81 73 SER A C 1
ATOM 560 O O . SER A 1 73 ? -16.084 4.951 -6.951 1.00 93.81 73 SER A O 1
ATOM 562 N N . ASP A 1 74 ? -15.117 6.907 -7.494 1.00 94.81 74 ASP A N 1
ATOM 563 C CA . ASP A 1 74 ? -14.996 7.486 -6.159 1.00 94.81 74 ASP A CA 1
ATOM 564 C C . ASP A 1 74 ? -16.357 7.691 -5.473 1.00 94.81 74 ASP A C 1
ATOM 566 O O . ASP A 1 74 ? -16.447 7.545 -4.258 1.00 94.81 74 ASP A O 1
ATOM 570 N N . MET A 1 75 ? -17.432 7.919 -6.237 1.00 94.38 75 MET A N 1
ATOM 571 C CA . MET A 1 75 ? -18.798 8.093 -5.726 1.00 94.38 75 MET A CA 1
ATOM 572 C C . MET A 1 75 ? -19.430 6.813 -5.154 1.00 94.38 75 MET A C 1
ATOM 574 O O . MET A 1 75 ? -20.541 6.869 -4.627 1.00 94.38 75 MET A O 1
ATOM 578 N N . GLU A 1 76 ? -18.767 5.651 -5.241 1.00 93.62 76 GLU A N 1
ATOM 579 C CA . GLU A 1 76 ? -19.279 4.425 -4.611 1.00 93.62 76 GLU A CA 1
ATOM 580 C C . GLU A 1 76 ? -19.368 4.544 -3.081 1.00 93.62 76 GLU A C 1
ATOM 582 O O . GLU A 1 76 ? -20.248 3.918 -2.482 1.00 93.62 76 GLU A O 1
ATOM 587 N N . LEU A 1 77 ? -18.500 5.356 -2.465 1.00 94.69 77 LEU A N 1
ATOM 588 C CA . LEU A 1 77 ? -18.478 5.657 -1.033 1.00 94.69 77 LEU A CA 1
ATOM 589 C C . LEU A 1 77 ? -18.324 7.166 -0.793 1.00 94.69 77 LEU A C 1
ATOM 591 O O . LEU A 1 77 ? -17.833 7.912 -1.636 1.00 94.69 77 LEU A O 1
ATOM 595 N N . SER A 1 78 ? -18.716 7.623 0.391 1.00 95.62 78 SER A N 1
ATOM 596 C CA . SER A 1 78 ? -18.420 8.973 0.868 1.00 95.62 78 SER A CA 1
ATOM 597 C C . SER A 1 78 ? -16.931 9.138 1.195 1.00 95.62 78 SER A C 1
ATOM 599 O O . SER A 1 78 ? -16.223 8.179 1.507 1.00 95.62 78 SER A O 1
ATOM 601 N N . SER A 1 79 ? -16.443 10.380 1.210 1.00 95.38 79 SER A N 1
ATOM 602 C CA . SER A 1 79 ? -15.044 10.679 1.556 1.00 95.38 79 SER A CA 1
ATOM 603 C C . SER A 1 79 ? -14.652 10.203 2.965 1.00 95.38 79 SER A C 1
ATOM 605 O O . SER A 1 79 ? -13.501 9.841 3.207 1.00 95.38 79 SER A O 1
ATOM 607 N N . SER A 1 80 ? -15.605 10.169 3.905 1.00 94.81 80 SER A N 1
ATOM 608 C CA . SER A 1 80 ? -15.371 9.657 5.263 1.00 94.81 80 SER A CA 1
ATOM 609 C C . SER A 1 80 ? -15.205 8.137 5.275 1.00 94.81 80 SER A C 1
ATOM 611 O O . SER A 1 80 ? -14.323 7.621 5.959 1.00 94.81 80 SER A O 1
ATOM 613 N N . GLU A 1 81 ? -16.025 7.418 4.505 1.00 94.88 81 GLU A N 1
ATOM 614 C CA . GLU A 1 81 ? -15.925 5.960 4.361 1.00 94.88 81 GLU A CA 1
ATOM 615 C C . GLU A 1 81 ? -14.599 5.564 3.695 1.00 94.88 81 GLU A C 1
ATOM 617 O O . GLU A 1 81 ? -13.928 4.653 4.174 1.00 94.88 81 GLU A O 1
ATOM 622 N N . TRP A 1 82 ? -14.170 6.288 2.654 1.00 96.38 82 TRP A N 1
ATOM 623 C CA . TRP A 1 82 ? -12.867 6.063 2.019 1.00 96.38 82 TRP A CA 1
ATOM 624 C C . TRP A 1 82 ? -11.694 6.299 2.973 1.00 96.38 82 TRP A C 1
ATOM 626 O O . TRP A 1 82 ? -10.813 5.452 3.093 1.00 96.38 82 TRP A O 1
ATOM 636 N N . SER A 1 83 ? -11.678 7.439 3.663 1.00 95.50 83 SER A N 1
ATOM 637 C CA . SER A 1 83 ? -10.539 7.836 4.499 1.00 95.50 83 SER A CA 1
ATOM 638 C C . SER A 1 83 ? -10.361 6.974 5.750 1.00 95.50 83 SER A C 1
ATOM 640 O O . SER A 1 83 ? -9.226 6.676 6.128 1.00 95.50 83 SER A O 1
ATOM 642 N N . SER A 1 84 ? -11.458 6.556 6.388 1.00 92.44 84 SER A N 1
ATOM 643 C CA . SER A 1 84 ? -11.415 5.804 7.651 1.00 92.44 84 SER A CA 1
ATOM 644 C C . SER A 1 84 ? -11.567 4.292 7.475 1.00 92.44 84 SER A C 1
ATOM 646 O O . SER A 1 84 ? -10.880 3.531 8.158 1.00 92.44 84 SER A O 1
ATOM 648 N N . GLY A 1 85 ? -12.428 3.859 6.552 1.00 93.12 85 GLY A N 1
ATOM 649 C CA . GLY A 1 85 ? -12.867 2.470 6.429 1.00 93.12 85 GLY A CA 1
ATOM 650 C C . GLY A 1 85 ? -12.161 1.668 5.339 1.00 93.12 85 GLY A C 1
ATOM 651 O O . GLY A 1 85 ? -12.382 0.460 5.253 1.00 93.12 85 GLY A O 1
ATOM 652 N N . PHE A 1 86 ? -11.315 2.292 4.512 1.00 96.25 86 PHE A N 1
ATOM 653 C CA . PHE A 1 86 ? -10.688 1.618 3.377 1.00 96.25 86 PHE A CA 1
ATOM 654 C C . PHE A 1 86 ? -9.179 1.865 3.275 1.00 96.25 86 PHE A C 1
ATOM 656 O O . PHE A 1 86 ? -8.685 2.988 3.371 1.00 96.25 86 PHE A O 1
ATOM 663 N N . ILE A 1 87 ? -8.436 0.791 3.016 1.00 97.19 87 ILE A N 1
ATOM 664 C CA . ILE A 1 87 ? -7.021 0.811 2.641 1.00 97.19 87 ILE A CA 1
ATOM 665 C C . ILE A 1 87 ? -6.881 0.205 1.255 1.00 97.19 87 ILE A C 1
ATOM 667 O O . ILE A 1 87 ? -7.357 -0.900 0.977 1.00 97.19 87 ILE A O 1
ATOM 671 N N . GLY A 1 88 ? -6.191 0.935 0.385 1.00 97.31 88 GLY A N 1
ATOM 672 C CA . GLY A 1 88 ? -6.014 0.545 -1.002 1.00 97.31 88 GLY A CA 1
ATOM 673 C C . GLY A 1 88 ? -4.918 -0.497 -1.156 1.00 97.31 88 GLY A C 1
ATOM 674 O O . GLY A 1 88 ? -3.773 -0.245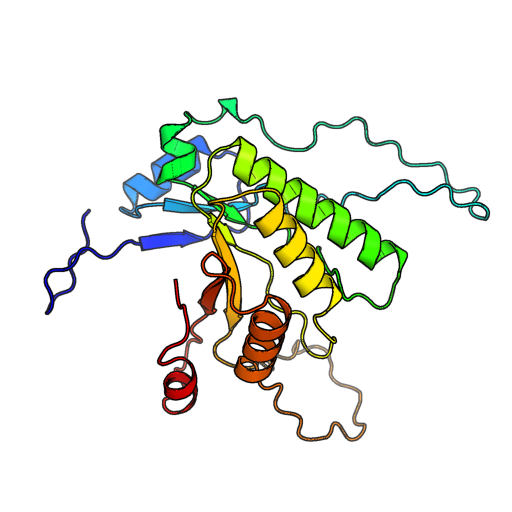 -0.812 1.00 97.31 88 GLY A O 1
ATOM 675 N N . LYS A 1 89 ? -5.233 -1.657 -1.721 1.00 97.38 89 LYS A N 1
ATOM 676 C CA . LYS A 1 89 ? -4.233 -2.622 -2.177 1.00 97.38 89 LYS A CA 1
ATOM 677 C C . LYS A 1 89 ? -3.806 -2.268 -3.586 1.00 97.38 89 LYS A C 1
ATOM 679 O O . LYS A 1 89 ? -4.648 -2.156 -4.483 1.00 97.38 89 LYS A O 1
ATOM 684 N N . ILE A 1 90 ? -2.500 -2.154 -3.751 1.00 96.69 90 ILE A N 1
ATOM 685 C CA . ILE A 1 90 ? -1.854 -2.006 -5.043 1.00 96.69 90 ILE A CA 1
ATOM 686 C C . ILE A 1 90 ? -1.895 -3.346 -5.788 1.00 96.69 90 ILE A C 1
ATOM 688 O O . ILE A 1 90 ? -1.809 -4.420 -5.181 1.00 96.69 90 ILE A O 1
ATOM 692 N N . SER A 1 91 ? -2.049 -3.289 -7.107 1.00 95.06 91 SER A N 1
ATOM 693 C CA . SER A 1 91 ? -2.196 -4.472 -7.950 1.00 95.06 91 SER A CA 1
ATOM 694 C C . SER A 1 91 ? -0.997 -5.435 -7.858 1.00 95.06 91 SER A C 1
ATOM 696 O O . SER A 1 91 ? 0.152 -5.009 -7.972 1.00 95.06 91 SER A O 1
ATOM 698 N N . PRO A 1 92 ? -1.232 -6.759 -7.754 1.00 92.75 92 PRO A N 1
ATOM 699 C CA . PRO A 1 92 ? -0.173 -7.746 -7.515 1.00 92.75 92 PRO A CA 1
ATOM 700 C C . PRO A 1 92 ? 0.747 -7.998 -8.720 1.00 92.75 92 PRO A C 1
ATOM 702 O O . PRO A 1 92 ? 1.811 -8.585 -8.559 1.00 92.75 92 PRO A O 1
ATOM 705 N N . TRP A 1 93 ? 0.353 -7.591 -9.931 1.00 92.06 93 TRP A N 1
ATOM 706 C CA . TRP A 1 93 ? 1.156 -7.778 -11.148 1.00 92.06 93 TRP A CA 1
ATOM 707 C C . TRP A 1 93 ? 2.289 -6.750 -11.296 1.00 92.06 93 TRP A C 1
ATOM 709 O O . TRP A 1 93 ? 3.189 -6.949 -12.116 1.00 92.06 93 TRP A O 1
ATOM 719 N N . ILE A 1 94 ? 2.261 -5.673 -10.505 1.00 92.38 94 ILE A N 1
ATOM 720 C CA . ILE A 1 94 ? 3.239 -4.584 -10.546 1.00 92.38 94 ILE A CA 1
ATOM 721 C C . ILE A 1 94 ? 4.607 -5.101 -10.082 1.00 92.38 94 ILE A C 1
ATOM 723 O O . ILE A 1 94 ? 4.793 -5.501 -8.933 1.00 92.38 94 ILE A O 1
ATOM 727 N N . ARG A 1 95 ? 5.587 -5.078 -10.992 1.00 92.00 95 ARG A N 1
ATOM 728 C CA . ARG A 1 95 ? 6.965 -5.540 -10.773 1.00 92.00 95 ARG A CA 1
ATOM 729 C C . ARG A 1 95 ? 7.971 -4.537 -11.343 1.00 92.00 95 ARG A C 1
ATOM 731 O O . ARG A 1 95 ? 8.523 -4.733 -12.426 1.00 92.00 95 ARG A O 1
ATOM 738 N N . CYS A 1 96 ? 8.223 -3.460 -10.597 1.00 92.56 96 CYS A N 1
ATOM 739 C CA . CYS A 1 96 ? 9.117 -2.368 -11.012 1.00 92.56 96 CYS A CA 1
ATOM 740 C C . CYS A 1 96 ? 10.562 -2.826 -11.281 1.00 92.56 96 CYS A C 1
ATOM 742 O O . CYS A 1 96 ? 11.230 -2.270 -12.151 1.00 92.56 96 CYS A O 1
ATOM 744 N N . ASP A 1 97 ? 11.039 -3.860 -10.587 1.00 91.31 97 ASP A N 1
ATOM 745 C CA . ASP A 1 97 ? 12.389 -4.416 -10.755 1.00 91.31 97 ASP A CA 1
ATOM 746 C C . ASP A 1 97 ? 12.455 -5.604 -11.734 1.00 91.31 97 ASP A C 1
ATOM 748 O O . ASP A 1 97 ? 13.407 -6.382 -11.709 1.00 91.31 97 ASP A O 1
ATOM 752 N N . SER A 1 98 ? 11.453 -5.774 -12.606 1.00 90.75 98 SER A N 1
ATOM 753 C CA . SER A 1 98 ? 11.511 -6.804 -13.648 1.00 90.75 98 SER A CA 1
ATOM 754 C C . SER A 1 98 ? 12.688 -6.577 -14.607 1.00 90.75 98 SER A C 1
ATOM 756 O O . SER A 1 98 ? 12.959 -5.451 -15.020 1.00 90.75 98 SER A O 1
ATOM 758 N N . SER A 1 99 ? 13.340 -7.664 -15.035 1.00 89.88 99 SER A N 1
ATOM 759 C CA . SER A 1 99 ? 14.376 -7.638 -16.079 1.00 89.88 99 SER A CA 1
ATOM 760 C C . SER A 1 99 ? 13.840 -7.189 -17.442 1.00 89.88 99 SER A C 1
ATOM 762 O O . SER A 1 99 ? 14.587 -6.661 -18.264 1.00 89.88 99 SER A O 1
ATOM 764 N N . ASN A 1 100 ? 12.539 -7.366 -17.689 1.00 89.88 100 ASN A N 1
ATOM 765 C CA . ASN A 1 100 ? 11.894 -6.855 -18.886 1.00 89.88 100 ASN A CA 1
ATOM 766 C C . ASN A 1 100 ? 11.643 -5.349 -18.728 1.00 89.88 100 ASN A C 1
ATOM 768 O O . ASN A 1 100 ? 10.776 -4.926 -17.960 1.00 89.88 100 ASN A O 1
ATOM 772 N N . ARG A 1 101 ? 12.372 -4.543 -19.509 1.00 89.38 101 ARG A N 1
ATOM 773 C CA . ARG A 1 101 ? 12.293 -3.077 -19.468 1.00 89.38 101 ARG A CA 1
ATOM 774 C C . ARG A 1 101 ? 10.874 -2.548 -19.678 1.00 89.38 101 ARG A C 1
ATOM 776 O O . ARG A 1 101 ? 10.475 -1.630 -18.966 1.00 89.38 101 ARG A O 1
ATOM 783 N N . ARG A 1 102 ? 10.110 -3.139 -20.601 1.00 88.19 102 ARG A N 1
ATOM 784 C CA . ARG A 1 102 ? 8.721 -2.743 -20.876 1.00 88.19 102 ARG A CA 1
ATOM 785 C C . ARG A 1 102 ? 7.838 -2.990 -19.656 1.00 88.19 102 ARG A C 1
ATOM 787 O O . ARG A 1 102 ? 7.128 -2.088 -19.231 1.00 88.19 102 ARG A O 1
ATOM 794 N N . LEU A 1 103 ? 7.936 -4.174 -19.046 1.00 89.69 103 LEU A N 1
ATOM 795 C CA . LEU A 1 103 ? 7.181 -4.498 -17.831 1.00 89.69 103 LEU A CA 1
ATOM 796 C C . LEU A 1 103 ? 7.587 -3.609 -16.647 1.00 89.69 103 LEU A C 1
ATOM 798 O O . LEU A 1 103 ? 6.716 -3.157 -15.911 1.00 89.69 103 LEU A O 1
ATOM 802 N N . SER A 1 104 ? 8.882 -3.338 -16.475 1.00 90.56 104 SER A N 1
ATOM 803 C CA . SER A 1 104 ? 9.401 -2.450 -15.427 1.00 90.56 104 SER A CA 1
ATOM 804 C C . SER A 1 104 ? 8.825 -1.032 -15.551 1.00 90.56 104 SER A C 1
ATOM 806 O O . SER A 1 104 ? 8.258 -0.522 -14.585 1.00 90.56 104 SER A O 1
ATOM 808 N N . LEU A 1 105 ? 8.870 -0.443 -16.752 1.00 91.44 105 LEU A N 1
ATOM 809 C CA . LEU A 1 105 ? 8.297 0.879 -17.040 1.00 91.44 105 LEU A CA 1
ATOM 810 C C . LEU A 1 105 ? 6.777 0.913 -16.844 1.00 91.44 105 LEU A C 1
ATOM 812 O O . LEU A 1 105 ? 6.246 1.829 -16.219 1.00 91.44 105 LEU A O 1
ATOM 816 N N . MET A 1 106 ? 6.075 -0.106 -17.346 1.00 91.31 106 MET A N 1
ATOM 817 C CA . MET A 1 106 ? 4.627 -0.234 -17.172 1.00 91.31 106 MET A CA 1
ATOM 818 C C . MET A 1 106 ? 4.235 -0.362 -15.698 1.00 91.31 106 MET A C 1
ATOM 820 O O . MET A 1 106 ? 3.278 0.269 -15.258 1.00 91.31 106 MET A O 1
ATOM 824 N N . SER A 1 107 ? 4.990 -1.151 -14.935 1.00 93.00 107 SER A N 1
ATOM 825 C CA . SER A 1 107 ? 4.764 -1.358 -13.504 1.00 93.00 107 SER A CA 1
ATOM 826 C C . SER A 1 107 ? 4.982 -0.075 -12.709 1.00 93.00 107 SER A C 1
ATOM 828 O O . SER A 1 107 ? 4.176 0.237 -11.841 1.00 93.00 107 SER A O 1
ATOM 830 N N . GLU A 1 108 ? 6.029 0.690 -13.022 1.00 93.56 108 GLU A N 1
ATOM 831 C CA . GLU A 1 108 ? 6.287 1.983 -12.384 1.00 93.56 108 GLU A CA 1
ATOM 832 C C . GLU A 1 108 ? 5.145 2.974 -12.640 1.00 93.56 108 GLU A C 1
ATOM 834 O O . GLU A 1 108 ? 4.607 3.554 -11.696 1.00 93.56 108 GLU A O 1
ATOM 839 N N . ALA A 1 109 ? 4.722 3.117 -13.900 1.00 92.88 109 ALA A N 1
ATOM 840 C CA . ALA A 1 109 ? 3.614 3.997 -14.259 1.00 92.88 109 ALA A CA 1
ATOM 841 C C . ALA A 1 109 ? 2.303 3.580 -13.568 1.00 92.88 109 ALA A C 1
ATOM 843 O O . ALA A 1 109 ? 1.567 4.427 -13.057 1.00 92.88 109 ALA A O 1
ATOM 844 N N . ALA A 1 110 ? 2.025 2.274 -13.510 1.00 94.25 110 ALA A N 1
ATOM 845 C CA . ALA A 1 110 ? 0.845 1.738 -12.842 1.00 94.25 110 ALA A CA 1
ATOM 846 C C . ALA A 1 110 ? 0.879 1.958 -11.324 1.00 94.25 110 ALA A C 1
ATOM 848 O O . ALA A 1 110 ? -0.125 2.385 -10.759 1.00 94.25 110 ALA A O 1
ATOM 849 N N . LEU A 1 111 ? 2.030 1.739 -10.680 1.00 95.38 111 LEU A N 1
ATOM 850 C CA . LEU A 1 111 ? 2.225 1.985 -9.250 1.00 95.38 111 LEU A CA 1
ATOM 851 C C . LEU A 1 111 ? 1.946 3.448 -8.900 1.00 95.38 111 LEU A C 1
ATOM 853 O O . LEU A 1 111 ? 1.147 3.729 -8.009 1.00 95.38 111 LEU A O 1
ATOM 857 N N . MET A 1 112 ? 2.559 4.378 -9.637 1.00 95.38 112 MET A N 1
ATOM 858 C CA . MET A 1 112 ? 2.360 5.812 -9.420 1.00 95.38 112 MET A CA 1
ATOM 859 C C . MET A 1 112 ? 0.898 6.217 -9.637 1.00 95.38 112 MET A C 1
ATOM 861 O O . MET A 1 112 ? 0.349 6.983 -8.849 1.00 95.38 112 MET A O 1
ATOM 865 N N . GLN A 1 113 ? 0.240 5.677 -10.668 1.00 95.00 113 GLN A N 1
ATOM 866 C CA . GLN A 1 113 ? -1.168 5.969 -10.940 1.00 95.00 113 GLN A CA 1
ATOM 867 C C . GLN A 1 113 ? -2.104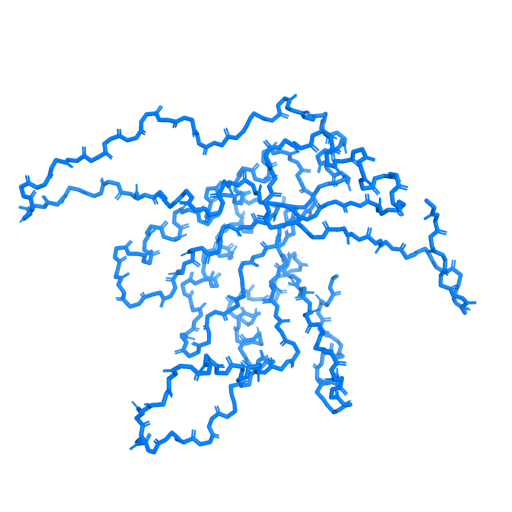 5.435 -9.849 1.00 95.00 113 GLN A C 1
ATOM 869 O O . GLN A 1 113 ? -3.056 6.120 -9.474 1.00 95.00 113 GLN A O 1
ATOM 874 N N . GLU A 1 114 ? -1.854 4.230 -9.333 1.00 96.56 114 GLU A N 1
ATOM 875 C CA . GLU A 1 114 ? -2.655 3.656 -8.249 1.00 96.56 114 GLU A CA 1
ATOM 876 C C . GLU A 1 114 ? -2.477 4.427 -6.937 1.00 96.56 114 GLU A C 1
ATOM 878 O O . GLU A 1 114 ? -3.469 4.711 -6.265 1.00 96.56 114 GLU A O 1
ATOM 883 N N . ILE A 1 115 ? -1.252 4.849 -6.604 1.00 97.19 115 ILE A N 1
ATOM 884 C CA . ILE A 1 115 ? -0.995 5.686 -5.421 1.00 97.19 115 ILE A CA 1
ATOM 885 C C . ILE A 1 115 ? -1.643 7.069 -5.577 1.00 97.19 115 ILE A C 1
ATOM 887 O O . ILE A 1 115 ? -2.286 7.559 -4.645 1.00 97.19 115 ILE A O 1
ATOM 891 N N . ALA A 1 116 ? -1.538 7.685 -6.756 1.00 96.69 116 ALA A N 1
ATOM 892 C CA . ALA A 1 116 ? -2.197 8.958 -7.041 1.00 96.69 116 ALA A CA 1
ATOM 893 C C . ALA A 1 116 ? -3.722 8.851 -6.889 1.00 96.69 116 ALA A C 1
ATOM 895 O O . ALA A 1 116 ? -4.361 9.740 -6.324 1.00 96.69 116 ALA A O 1
ATOM 896 N N . PHE A 1 117 ? -4.309 7.737 -7.332 1.00 96.94 117 PHE A N 1
ATOM 897 C CA . PHE A 1 117 ? -5.737 7.484 -7.170 1.00 96.94 117 PHE A CA 1
ATOM 898 C C . PHE A 1 117 ? -6.134 7.244 -5.712 1.00 96.94 117 PHE A C 1
ATOM 900 O O . PHE A 1 117 ? -7.116 7.817 -5.249 1.00 96.94 117 PHE A O 1
ATOM 907 N N . ALA A 1 118 ? -5.343 6.490 -4.948 1.00 97.56 118 ALA A N 1
ATOM 908 C CA . ALA A 1 118 ? -5.551 6.358 -3.507 1.00 97.56 118 ALA A CA 1
ATOM 909 C C . ALA A 1 118 ? -5.537 7.721 -2.800 1.00 97.56 118 ALA A C 1
ATOM 911 O O . ALA A 1 118 ? -6.360 7.987 -1.923 1.00 97.56 118 ALA A O 1
ATOM 912 N N . LYS A 1 119 ? -4.625 8.613 -3.207 1.00 97.25 119 LYS A N 1
ATOM 913 C CA . LYS A 1 119 ? -4.562 9.973 -2.668 1.00 97.25 119 LYS A CA 1
ATOM 914 C C . LYS A 1 119 ? -5.791 10.790 -3.049 1.00 97.25 119 LYS A C 1
ATOM 916 O O . LYS A 1 119 ? -6.307 11.509 -2.199 1.00 97.25 119 LYS A O 1
ATOM 921 N N . HIS A 1 120 ? -6.270 10.657 -4.284 1.00 96.50 120 HIS A N 1
ATOM 922 C CA . HIS A 1 120 ? -7.499 11.299 -4.750 1.00 96.50 120 HIS A CA 1
ATOM 923 C C . HIS A 1 120 ? -8.731 10.868 -3.937 1.00 96.50 120 HIS A C 1
ATOM 925 O O . HIS A 1 120 ? -9.524 11.721 -3.552 1.00 96.50 120 HIS A O 1
ATOM 931 N N . LEU A 1 121 ? -8.840 9.579 -3.598 1.00 96.56 121 LEU A N 1
ATOM 932 C CA . LEU A 1 121 ? -9.896 9.054 -2.721 1.00 96.56 121 LEU A CA 1
ATOM 933 C C . LEU A 1 121 ? -9.752 9.495 -1.251 1.00 96.56 121 LEU A C 1
ATOM 935 O O . LEU A 1 121 ? -10.668 9.298 -0.456 1.00 96.56 121 LEU A O 1
ATOM 939 N N . GLY A 1 122 ? -8.609 10.073 -0.869 1.00 96.38 122 GLY A N 1
ATOM 940 C CA . GLY A 1 122 ? -8.329 10.471 0.509 1.00 96.38 122 GLY A CA 1
ATOM 941 C C . GLY A 1 122 ? -8.035 9.294 1.440 1.00 96.38 122 GLY A C 1
ATOM 942 O O . GLY A 1 122 ? -8.300 9.394 2.636 1.00 96.38 122 GLY A O 1
ATOM 943 N N . LEU A 1 123 ? -7.507 8.181 0.915 1.00 97.44 123 LEU A N 1
ATOM 944 C CA . LEU A 1 123 ? -7.183 7.011 1.735 1.00 97.44 123 LEU A CA 1
ATOM 945 C C . LEU A 1 123 ? -6.079 7.318 2.748 1.00 97.44 123 LEU A C 1
ATOM 947 O O . LEU A 1 123 ? -5.130 8.048 2.454 1.00 97.44 123 LEU A O 1
ATOM 951 N N . ARG A 1 124 ? -6.170 6.688 3.924 1.00 95.44 124 ARG A N 1
ATOM 952 C CA . ARG A 1 124 ? -5.150 6.802 4.980 1.00 95.44 124 ARG A CA 1
ATOM 953 C C . ARG A 1 124 ? -3.827 6.124 4.626 1.00 95.44 124 ARG A C 1
ATOM 955 O O . ARG A 1 124 ? -2.771 6.570 5.074 1.00 95.44 124 ARG A O 1
ATOM 962 N N . ALA A 1 125 ? -3.896 5.023 3.880 1.00 97.44 125 ALA A N 1
ATOM 963 C CA . ALA A 1 125 ? -2.748 4.212 3.517 1.00 97.44 125 ALA A CA 1
ATOM 964 C C . ALA A 1 125 ? -3.025 3.358 2.274 1.00 97.44 125 ALA A C 1
ATOM 966 O O . ALA A 1 125 ? -4.182 3.081 1.929 1.00 97.44 125 ALA A O 1
ATOM 967 N N . VAL A 1 126 ? -1.945 2.886 1.656 1.00 97.94 126 VAL A N 1
ATOM 968 C CA . VAL A 1 126 ? -1.962 1.837 0.635 1.00 97.94 126 VAL A CA 1
ATOM 969 C C . VAL A 1 126 ? -1.058 0.674 1.025 1.00 97.94 126 VAL A C 1
ATOM 971 O O . VAL A 1 126 ? 0.009 0.882 1.590 1.00 97.94 126 VAL A O 1
ATOM 974 N N . LEU A 1 127 ? -1.469 -0.548 0.694 1.00 97.81 127 LEU A N 1
ATOM 975 C CA . LEU A 1 127 ? -0.694 -1.772 0.867 1.00 97.81 127 LEU A CA 1
ATOM 976 C C . LEU A 1 127 ? -0.056 -2.168 -0.466 1.00 97.81 127 LEU A C 1
ATOM 978 O O . LEU A 1 127 ? -0.765 -2.402 -1.451 1.00 97.81 127 LEU A O 1
ATOM 982 N N . THR A 1 128 ? 1.271 -2.266 -0.505 1.00 95.94 128 THR A N 1
ATOM 983 C CA . THR A 1 128 ? 1.996 -2.679 -1.713 1.00 95.94 128 THR A CA 1
ATOM 984 C C . THR A 1 128 ? 1.961 -4.199 -1.908 1.00 95.94 128 THR A C 1
ATOM 986 O O . THR A 1 128 ? 1.702 -4.947 -0.959 1.00 95.94 128 THR A O 1
ATOM 989 N N . PRO A 1 129 ? 2.286 -4.702 -3.114 1.00 91.88 129 PRO A N 1
ATOM 990 C CA . PRO A 1 129 ? 2.665 -6.098 -3.281 1.00 91.88 129 PRO A CA 1
ATOM 991 C C . PRO A 1 129 ? 3.918 -6.411 -2.445 1.00 91.88 129 PRO A C 1
ATOM 993 O O . PRO A 1 129 ? 4.642 -5.483 -2.055 1.00 91.88 129 PRO A O 1
ATOM 996 N N . PRO A 1 130 ? 4.188 -7.696 -2.166 1.00 88.50 130 PRO A N 1
ATOM 997 C CA . PRO A 1 130 ? 5.389 -8.086 -1.447 1.00 88.50 130 PRO A CA 1
ATOM 998 C C . PRO A 1 130 ? 6.653 -7.711 -2.226 1.00 88.50 130 PRO A C 1
ATOM 1000 O O . PRO A 1 130 ? 6.652 -7.683 -3.460 1.00 88.50 130 PRO A O 1
ATOM 1003 N N . ILE A 1 131 ? 7.743 -7.444 -1.503 1.00 85.12 131 ILE A N 1
ATOM 1004 C CA . ILE A 1 131 ? 9.045 -7.139 -2.111 1.00 85.12 131 ILE A CA 1
ATOM 1005 C C . ILE A 1 131 ? 9.474 -8.314 -3.006 1.00 85.12 131 ILE A C 1
ATOM 1007 O O . ILE A 1 131 ? 9.515 -9.467 -2.569 1.00 85.12 131 ILE A O 1
ATOM 1011 N N . ASN A 1 132 ? 9.802 -8.022 -4.269 1.00 77.12 132 ASN A N 1
ATOM 1012 C CA . ASN A 1 132 ? 10.304 -9.026 -5.207 1.00 77.12 132 ASN A CA 1
ATOM 1013 C C . ASN A 1 132 ? 11.700 -9.486 -4.773 1.00 77.12 132 ASN A C 1
ATOM 1015 O O . ASN A 1 132 ? 12.682 -8.755 -4.907 1.00 77.12 132 ASN A O 1
ATOM 1019 N N . ARG A 1 133 ? 11.780 -10.712 -4.255 1.00 72.31 133 ARG A N 1
ATOM 1020 C CA . ARG A 1 133 ? 13.026 -11.304 -3.757 1.00 72.31 133 ARG A CA 1
ATOM 1021 C C . ARG A 1 133 ? 14.030 -11.523 -4.882 1.00 72.31 133 ARG A C 1
ATOM 1023 O O . ARG A 1 133 ? 13.662 -11.916 -5.988 1.00 72.31 133 ARG A O 1
ATOM 1030 N N . GLY A 1 134 ? 15.309 -11.333 -4.568 1.00 65.7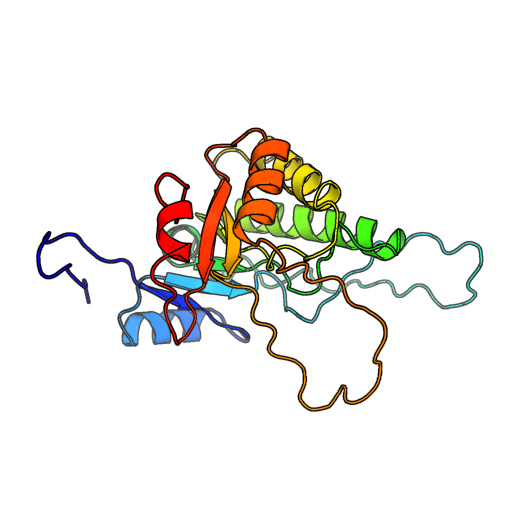5 134 GLY A N 1
ATOM 1031 C CA . GLY A 1 134 ? 16.404 -11.557 -5.518 1.00 65.75 134 GLY A CA 1
ATOM 1032 C C . GLY A 1 134 ? 16.544 -10.470 -6.589 1.00 65.75 134 GLY A C 1
ATOM 1033 O O . GLY A 1 134 ? 17.326 -10.634 -7.521 1.00 65.75 134 GLY A O 1
ATOM 1034 N N . CYS A 1 135 ? 15.815 -9.360 -6.464 1.00 71.38 135 CYS A N 1
ATOM 1035 C CA . CYS A 1 135 ? 15.997 -8.164 -7.278 1.00 71.38 135 CYS A CA 1
ATOM 1036 C C . CYS A 1 135 ? 16.620 -7.040 -6.437 1.00 71.38 135 CYS A C 1
ATOM 1038 O O . CYS A 1 135 ? 16.528 -7.046 -5.213 1.00 71.38 135 CYS A O 1
ATOM 1040 N N . SER A 1 136 ? 17.235 -6.047 -7.089 1.00 80.44 136 SER A N 1
ATOM 1041 C CA . SER A 1 136 ? 17.870 -4.916 -6.390 1.00 80.44 136 SER A CA 1
ATOM 1042 C C . SER A 1 136 ? 16.889 -4.091 -5.545 1.00 80.44 136 SER A C 1
ATOM 1044 O O . SER A 1 136 ? 17.337 -3.375 -4.654 1.00 80.44 136 SER A O 1
ATOM 1046 N N . GLY A 1 137 ? 15.591 -4.110 -5.867 1.00 87.69 137 GLY A N 1
ATOM 1047 C CA . GLY A 1 137 ? 14.568 -3.276 -5.226 1.00 87.69 137 GLY A CA 1
ATOM 1048 C C . GLY A 1 137 ? 14.689 -1.777 -5.527 1.00 87.69 137 GLY A C 1
ATOM 1049 O O . GLY A 1 137 ? 13.896 -0.988 -5.021 1.00 87.69 137 GLY A O 1
ATOM 1050 N N . ALA A 1 138 ? 15.669 -1.358 -6.334 1.00 92.50 138 ALA A N 1
ATOM 1051 C CA . ALA A 1 138 ? 16.001 0.045 -6.555 1.00 92.50 138 ALA A CA 1
ATOM 1052 C C . ALA A 1 138 ? 14.946 0.791 -7.378 1.00 92.50 138 ALA A C 1
ATOM 1054 O O . ALA A 1 138 ? 14.642 1.946 -7.076 1.00 92.50 138 ALA A O 1
ATOM 1055 N N . ASN A 1 139 ? 14.355 0.149 -8.392 1.00 93.81 139 ASN A N 1
ATOM 1056 C CA . ASN A 1 139 ? 13.297 0.786 -9.177 1.00 93.81 139 ASN A CA 1
ATOM 1057 C C . ASN A 1 139 ? 12.018 0.907 -8.358 1.00 93.81 139 ASN A C 1
ATOM 1059 O O . ASN A 1 139 ? 11.354 1.941 -8.419 1.00 93.81 139 ASN A O 1
ATOM 1063 N N . PHE A 1 140 ? 11.691 -0.121 -7.571 1.00 94.88 140 PHE A N 1
ATOM 1064 C CA . PHE A 1 140 ? 10.566 -0.055 -6.650 1.00 94.88 140 PHE A CA 1
ATOM 1065 C C . PHE A 1 140 ? 10.770 1.040 -5.595 1.00 94.88 140 PHE A C 1
ATOM 1067 O O . PHE A 1 140 ? 9.908 1.906 -5.471 1.00 94.88 140 PHE A O 1
ATOM 1074 N N . ALA A 1 141 ? 11.934 1.090 -4.935 1.00 95.44 141 ALA A N 1
ATOM 1075 C CA . ALA A 1 141 ? 12.285 2.140 -3.974 1.00 95.44 141 ALA A CA 1
ATOM 1076 C C . ALA A 1 141 ? 12.143 3.545 -4.575 1.00 95.44 141 ALA A C 1
ATOM 1078 O O . ALA A 1 141 ? 11.466 4.406 -4.017 1.00 95.44 141 ALA A O 1
ATOM 1079 N N . ARG A 1 142 ? 12.720 3.768 -5.764 1.00 95.62 142 ARG A N 1
ATOM 1080 C CA . ARG A 1 142 ? 12.646 5.059 -6.457 1.00 95.62 142 ARG A CA 1
ATOM 1081 C C . ARG A 1 142 ? 11.205 5.450 -6.777 1.00 95.62 142 ARG A C 1
ATOM 1083 O O . ARG A 1 142 ? 10.842 6.612 -6.597 1.00 95.62 142 ARG A O 1
ATOM 1090 N N . ALA A 1 143 ? 10.390 4.509 -7.252 1.00 95.56 143 ALA A N 1
ATOM 1091 C CA . ALA A 1 143 ? 8.988 4.762 -7.569 1.00 95.56 143 ALA A CA 1
ATOM 1092 C C . ALA A 1 143 ? 8.167 5.094 -6.309 1.00 95.56 143 ALA A C 1
ATOM 1094 O O . ALA A 1 143 ? 7.350 6.019 -6.335 1.00 95.56 143 ALA A O 1
ATOM 1095 N N . LEU A 1 144 ? 8.426 4.403 -5.191 1.00 96.06 144 LEU A N 1
ATOM 1096 C CA . LEU A 1 144 ? 7.820 4.710 -3.894 1.00 96.06 144 LEU A CA 1
ATOM 1097 C C . LEU A 1 144 ? 8.227 6.097 -3.396 1.00 96.06 144 LEU A C 1
ATOM 1099 O O . LEU A 1 144 ? 7.355 6.910 -3.102 1.00 96.06 144 LEU A O 1
ATOM 1103 N N . LEU A 1 145 ? 9.526 6.403 -3.372 1.00 95.94 145 LEU A N 1
ATOM 1104 C CA . LEU A 1 145 ? 10.041 7.699 -2.927 1.00 95.94 145 LEU A CA 1
ATOM 1105 C C . LEU A 1 145 ? 9.506 8.854 -3.786 1.00 95.94 145 LEU A C 1
ATOM 1107 O O . LEU A 1 145 ? 9.110 9.895 -3.258 1.00 95.94 145 LEU A O 1
ATOM 1111 N N . SER A 1 146 ? 9.423 8.655 -5.105 1.00 96.00 146 SER A N 1
ATOM 1112 C CA . SER A 1 146 ? 8.824 9.631 -6.027 1.00 96.00 146 SER A CA 1
ATOM 1113 C C . SER A 1 146 ? 7.346 9.866 -5.704 1.00 96.00 146 SER A C 1
ATOM 1115 O O . SER A 1 146 ? 6.892 11.008 -5.677 1.00 96.00 146 SER A O 1
ATOM 1117 N N . SER A 1 147 ? 6.600 8.796 -5.410 1.00 96.19 147 SER A N 1
ATOM 1118 C CA . SER A 1 147 ? 5.176 8.879 -5.065 1.00 96.19 147 SER A CA 1
ATOM 1119 C C . SER A 1 147 ? 4.945 9.548 -3.707 1.00 96.19 147 SER A C 1
ATOM 1121 O O . SER A 1 147 ? 4.051 10.381 -3.585 1.00 96.19 147 SER A O 1
ATOM 1123 N N . LEU A 1 148 ? 5.772 9.237 -2.705 1.00 95.56 148 LEU A N 1
ATOM 1124 C CA . LEU A 1 148 ? 5.745 9.864 -1.378 1.00 95.56 148 LEU A CA 1
ATOM 1125 C C . LEU A 1 148 ? 6.055 11.364 -1.457 1.00 95.56 148 LEU A C 1
ATOM 1127 O O . LEU A 1 148 ? 5.360 12.171 -0.841 1.00 95.56 148 LEU A O 1
ATOM 1131 N N . SER A 1 149 ? 7.035 11.742 -2.281 1.00 95.31 149 SER A N 1
ATOM 1132 C CA . SER A 1 149 ? 7.391 13.148 -2.520 1.00 95.31 149 SER A CA 1
ATOM 1133 C C . SER A 1 149 ? 6.264 13.918 -3.216 1.00 95.31 149 SER A C 1
ATOM 1135 O O . SER A 1 149 ? 6.009 15.078 -2.897 1.00 95.31 149 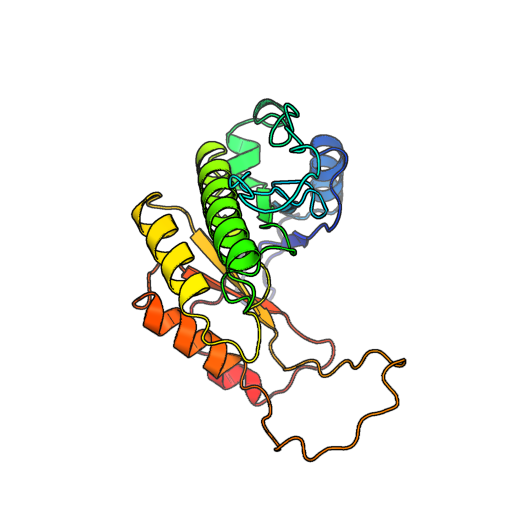SER A O 1
ATOM 1137 N N . LEU A 1 150 ? 5.572 13.275 -4.164 1.00 96.50 150 LEU A N 1
ATOM 1138 C CA . LEU A 1 150 ? 4.473 13.883 -4.919 1.00 96.50 150 LEU A CA 1
ATOM 1139 C C . LEU A 1 150 ? 3.165 13.961 -4.116 1.00 96.50 150 LEU A C 1
ATOM 1141 O O . LEU A 1 150 ? 2.338 14.845 -4.356 1.00 96.50 150 LEU A O 1
ATOM 1145 N N . HIS A 1 151 ? 2.960 13.049 -3.164 1.00 95.44 151 HIS A N 1
ATOM 1146 C CA . HIS A 1 151 ? 1.720 12.926 -2.399 1.00 95.44 151 HIS A CA 1
ATOM 1147 C C . HIS A 1 151 ? 1.953 12.973 -0.879 1.00 95.44 151 HIS A C 1
ATOM 1149 O O . HIS A 1 151 ? 1.740 11.967 -0.193 1.00 95.44 151 HIS A O 1
ATOM 1155 N N . PRO A 1 152 ? 2.296 14.151 -0.317 1.00 93.25 152 PRO A N 1
ATOM 1156 C CA . PRO A 1 152 ? 2.497 14.306 1.120 1.00 93.25 152 PRO A CA 1
ATOM 1157 C C . PRO A 1 152 ? 1.305 13.806 1.950 1.00 93.25 152 PRO A C 1
ATOM 1159 O O . PRO A 1 152 ? 0.134 14.056 1.629 1.00 93.25 152 PRO A O 1
ATOM 1162 N N . GLY A 1 153 ? 1.609 13.091 3.034 1.00 91.75 153 GLY A N 1
ATOM 1163 C CA . GLY A 1 153 ? 0.622 12.518 3.953 1.00 91.75 153 GLY A CA 1
ATOM 1164 C C . GLY A 1 153 ? -0.064 11.237 3.464 1.00 91.75 153 GLY A C 1
ATOM 1165 O O . GLY A 1 153 ? -1.010 10.798 4.106 1.00 91.75 153 GLY A O 1
ATOM 1166 N N . MET A 1 154 ? 0.354 10.653 2.335 1.00 96.31 154 MET A N 1
ATOM 1167 C CA . MET A 1 154 ? -0.013 9.275 1.984 1.00 96.31 154 MET A CA 1
ATOM 1168 C C . MET A 1 154 ? 0.921 8.302 2.704 1.00 96.31 154 MET A C 1
ATOM 1170 O O . MET A 1 154 ? 2.137 8.416 2.564 1.00 96.31 154 MET A O 1
ATOM 1174 N N . ASN A 1 155 ? 0.364 7.330 3.425 1.00 97.31 155 ASN A N 1
ATOM 1175 C CA . ASN A 1 155 ? 1.153 6.250 4.011 1.00 97.31 155 ASN A CA 1
ATOM 1176 C C . ASN A 1 155 ? 1.233 5.066 3.051 1.00 97.31 155 ASN A C 1
ATOM 1178 O O . ASN A 1 155 ? 0.232 4.656 2.461 1.00 97.31 155 ASN A O 1
ATOM 1182 N N . ILE A 1 156 ? 2.424 4.503 2.907 1.00 97.62 156 ILE A N 1
ATOM 1183 C CA . ILE A 1 156 ? 2.661 3.314 2.100 1.00 97.62 156 ILE A CA 1
ATOM 1184 C C . ILE A 1 156 ? 3.124 2.211 3.036 1.00 97.62 156 ILE A C 1
ATOM 1186 O O . ILE A 1 156 ? 4.173 2.312 3.665 1.00 97.62 156 ILE A O 1
ATOM 1190 N N . TRP A 1 157 ? 2.337 1.149 3.113 1.00 97.69 157 TRP A N 1
ATOM 1191 C CA . TRP A 1 157 ? 2.663 -0.045 3.868 1.00 97.69 157 TRP A CA 1
ATOM 1192 C C . TRP A 1 157 ? 3.220 -1.088 2.920 1.00 97.69 157 TRP A C 1
ATOM 1194 O O . TRP A 1 157 ? 2.536 -1.555 2.005 1.00 97.69 157 TRP A O 1
ATOM 1204 N N . VAL A 1 158 ? 4.481 -1.437 3.128 1.00 96.06 158 VAL A N 1
ATOM 1205 C CA . VAL A 1 158 ? 5.150 -2.463 2.347 1.00 96.06 158 VAL A CA 1
ATOM 1206 C C . VAL A 1 158 ? 4.815 -3.811 2.947 1.00 96.06 158 VAL A C 1
ATOM 1208 O O . VAL A 1 158 ? 5.062 -4.055 4.126 1.00 96.06 158 VAL A O 1
ATOM 1211 N N . ARG A 1 159 ? 4.237 -4.693 2.136 1.00 94.56 159 ARG A N 1
ATOM 1212 C CA . ARG A 1 159 ? 3.948 -6.062 2.556 1.00 94.56 159 ARG A CA 1
ATOM 1213 C C . ARG A 1 159 ? 5.251 -6.842 2.659 1.00 94.56 159 ARG A C 1
ATOM 1215 O O . ARG A 1 159 ? 5.973 -6.978 1.669 1.00 94.56 159 ARG A O 1
ATOM 1222 N N . VAL A 1 160 ? 5.552 -7.354 3.844 1.00 92.56 160 VAL A N 1
ATOM 1223 C CA . VAL A 1 160 ? 6.793 -8.083 4.097 1.00 92.56 160 VAL A CA 1
ATOM 1224 C C . VAL A 1 160 ? 6.484 -9.351 4.888 1.00 92.56 160 VAL A C 1
ATOM 1226 O O . VAL A 1 160 ? 5.947 -9.255 5.983 1.00 92.56 160 VAL A O 1
ATOM 1229 N N . PRO A 1 161 ? 6.787 -10.551 4.377 1.00 89.88 161 PRO A N 1
ATOM 1230 C CA . PRO A 1 161 ? 6.581 -11.772 5.145 1.00 89.88 161 PRO A CA 1
ATOM 1231 C C . PRO A 1 161 ? 7.641 -11.931 6.241 1.00 89.88 161 PRO A C 1
ATOM 1233 O O . PRO A 1 161 ? 8.800 -11.589 6.035 1.00 89.88 161 PRO A O 1
ATOM 1236 N N . LEU A 1 162 ? 7.280 -12.498 7.394 1.00 86.56 162 LEU A N 1
ATOM 1237 C CA . LEU A 1 162 ? 8.240 -12.718 8.486 1.00 86.56 162 LEU A CA 1
ATOM 1238 C C . LEU A 1 162 ? 9.375 -13.681 8.093 1.00 86.56 162 LEU A C 1
ATOM 1240 O O . LEU A 1 162 ? 10.506 -13.524 8.546 1.00 86.56 162 LEU A O 1
ATOM 1244 N N . GLU A 1 163 ? 9.081 -14.663 7.238 1.00 78.31 163 GLU A N 1
ATOM 1245 C CA . GLU A 1 163 ? 10.057 -15.625 6.722 1.00 78.31 163 GLU A CA 1
ATOM 1246 C C . GLU A 1 163 ? 9.999 -15.746 5.198 1.00 78.31 163 GLU A C 1
ATOM 1248 O O . GLU A 1 163 ? 9.019 -15.399 4.532 1.00 78.31 163 GLU A O 1
ATOM 1253 N N . SER A 1 164 ? 11.069 -16.287 4.613 1.00 67.88 164 SER A N 1
ATOM 1254 C CA . SER A 1 164 ? 11.001 -16.896 3.289 1.00 67.88 164 SER A CA 1
ATOM 1255 C C . SER A 1 164 ? 10.125 -18.135 3.355 1.00 67.88 164 SER A C 1
ATOM 1257 O O . SER A 1 164 ? 10.616 -19.218 3.661 1.00 67.88 164 SER A O 1
ATOM 1259 N N . SER A 1 165 ? 8.834 -18.009 3.047 1.00 56.72 165 SER A N 1
ATOM 1260 C CA . SER A 1 165 ? 8.063 -19.187 2.677 1.00 56.72 165 SER A CA 1
ATOM 1261 C C . SER A 1 165 ? 8.660 -19.738 1.381 1.00 56.72 165 SER A C 1
ATOM 1263 O O . SER A 1 165 ? 8.318 -19.339 0.271 1.00 56.72 165 SER A O 1
ATOM 1265 N N . VAL A 1 166 ? 9.575 -20.697 1.514 1.00 48.31 166 VAL A N 1
ATOM 1266 C CA . VAL A 1 166 ? 9.894 -21.649 0.448 1.00 48.31 166 VAL A CA 1
ATOM 1267 C C . VAL A 1 166 ? 8.733 -22.644 0.384 1.00 48.31 166 VAL A C 1
ATOM 1269 O O . VAL A 1 166 ? 8.904 -23.847 0.537 1.00 48.31 166 VAL A O 1
ATOM 1272 N N . ALA A 1 167 ? 7.507 -22.143 0.230 1.00 39.97 167 ALA A N 1
ATOM 1273 C CA . ALA A 1 167 ? 6.399 -22.975 -0.191 1.00 39.97 167 ALA A CA 1
ATOM 1274 C C . ALA A 1 167 ? 6.612 -23.178 -1.689 1.00 39.97 167 ALA A C 1
ATOM 1276 O O . ALA A 1 167 ? 6.104 -22.423 -2.515 1.00 39.97 167 ALA A O 1
ATOM 1277 N N . GLY A 1 168 ? 7.478 -24.139 -2.019 1.00 34.88 168 GLY A N 1
ATOM 1278 C CA . GLY A 1 168 ? 7.585 -24.645 -3.372 1.00 34.88 168 GLY A CA 1
ATOM 1279 C C . GLY A 1 168 ? 6.187 -24.991 -3.863 1.00 34.88 168 GLY A C 1
ATOM 1280 O O . GLY A 1 168 ? 5.391 -25.583 -3.128 1.00 34.88 168 GLY A O 1
ATOM 1281 N N . ASN A 1 169 ? 5.889 -24.618 -5.104 1.00 33.31 169 ASN A N 1
ATOM 1282 C CA . ASN A 1 169 ? 4.876 -25.350 -5.840 1.00 33.31 169 ASN A CA 1
ATOM 1283 C C . ASN A 1 169 ? 5.232 -26.839 -5.705 1.00 33.31 169 ASN A C 1
ATOM 1285 O O . ASN A 1 169 ? 6.367 -27.199 -6.023 1.00 33.31 169 ASN A O 1
ATOM 1289 N N . PRO A 1 170 ? 4.314 -27.709 -5.260 1.00 40.19 170 P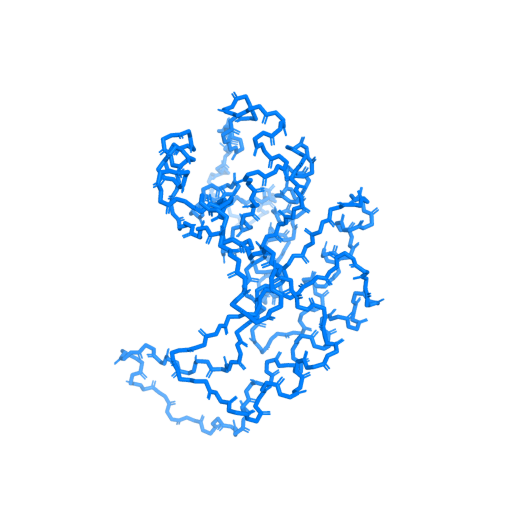RO A N 1
ATOM 1290 C CA . PRO A 1 170 ? 4.568 -29.147 -5.232 1.00 40.19 170 PRO A CA 1
ATOM 1291 C C . PRO A 1 170 ? 4.771 -29.762 -6.634 1.00 40.19 170 PRO A C 1
ATOM 1293 O O . PRO A 1 170 ? 4.962 -30.968 -6.723 1.00 40.19 170 PRO A O 1
ATOM 1296 N N . ASP A 1 171 ? 4.755 -28.949 -7.699 1.00 38.72 171 ASP A N 1
ATOM 1297 C CA . ASP A 1 171 ? 4.879 -29.351 -9.105 1.00 38.72 171 ASP A CA 1
ATOM 1298 C C . ASP A 1 171 ? 6.247 -29.039 -9.751 1.00 38.72 171 ASP A C 1
ATOM 1300 O O . ASP A 1 171 ? 6.483 -29.458 -10.878 1.00 38.72 171 ASP A O 1
ATOM 1304 N N . ASP A 1 172 ? 7.174 -28.348 -9.071 1.00 39.97 172 ASP A N 1
ATOM 1305 C CA . ASP A 1 172 ? 8.533 -28.112 -9.601 1.00 39.97 172 ASP A CA 1
ATOM 1306 C C . ASP A 1 172 ? 9.519 -29.175 -9.081 1.00 39.97 172 ASP A C 1
ATOM 1308 O O . ASP A 1 172 ? 10.494 -28.896 -8.377 1.00 39.97 172 ASP A O 1
ATOM 1312 N N . SER A 1 173 ? 9.254 -30.437 -9.422 1.00 41.44 173 SER A N 1
ATOM 1313 C CA . SER A 1 173 ? 10.264 -31.494 -9.379 1.00 41.44 173 SER A CA 1
ATOM 1314 C C . SER A 1 173 ? 11.032 -31.494 -10.698 1.00 41.44 173 SER A C 1
ATOM 1316 O O . SER A 1 173 ? 10.626 -32.179 -11.627 1.00 41.44 173 SER A O 1
ATOM 1318 N N . ASP A 1 174 ? 12.076 -30.671 -10.789 1.00 40.00 174 ASP A N 1
ATOM 1319 C CA . ASP A 1 174 ? 13.293 -30.910 -11.585 1.00 40.00 174 ASP A CA 1
ATOM 1320 C C . ASP A 1 174 ? 13.976 -29.576 -11.879 1.00 40.00 174 ASP A C 1
ATOM 1322 O O . ASP A 1 174 ? 13.687 -28.971 -12.897 1.00 40.00 174 ASP A O 1
ATOM 1326 N N . VAL A 1 175 ? 14.905 -29.132 -11.022 1.00 37.31 175 VAL A N 1
ATOM 1327 C CA . VAL A 1 175 ? 16.276 -28.806 -11.456 1.00 37.31 175 VAL A CA 1
ATOM 1328 C C . VAL A 1 175 ? 17.197 -28.763 -10.226 1.00 37.31 175 VAL A C 1
ATOM 1330 O O . VAL A 1 175 ? 17.203 -27.810 -9.447 1.00 37.31 175 VAL A O 1
ATOM 1333 N N . SER A 1 176 ? 18.030 -29.788 -10.061 1.00 43.75 176 SER A N 1
ATOM 1334 C CA . SER A 1 176 ? 19.181 -29.757 -9.159 1.00 43.75 176 SER A CA 1
ATOM 1335 C C . SER A 1 176 ? 20.365 -29.066 -9.846 1.00 43.75 176 SER A C 1
ATOM 1337 O O . SER A 1 176 ? 21.135 -29.708 -10.556 1.00 43.75 176 SER A O 1
ATOM 1339 N N . TYR A 1 177 ? 20.541 -27.769 -9.602 1.00 34.69 177 TYR A N 1
ATOM 1340 C CA . TYR A 1 177 ? 21.839 -27.100 -9.722 1.00 34.69 177 TYR A CA 1
ATOM 1341 C C . TYR A 1 177 ? 22.041 -26.242 -8.479 1.00 34.69 177 TYR A C 1
ATOM 1343 O O . TYR A 1 177 ? 21.268 -25.319 -8.247 1.00 34.69 177 TYR A O 1
ATOM 1351 N N . SER A 1 178 ? 23.040 -26.616 -7.672 1.00 40.38 178 SER A N 1
ATOM 1352 C CA . SER A 1 178 ? 23.754 -25.799 -6.677 1.00 40.38 178 SER A CA 1
ATOM 1353 C C . SER A 1 178 ? 23.140 -24.419 -6.403 1.00 40.38 178 SER A C 1
ATOM 1355 O O . SER A 1 178 ? 23.656 -23.397 -6.854 1.00 40.38 178 SER A O 1
ATOM 1357 N N . ARG A 1 179 ? 22.026 -24.386 -5.668 1.00 38.72 179 ARG A N 1
ATOM 1358 C CA . ARG A 1 179 ? 21.513 -23.151 -5.090 1.00 38.72 179 ARG A CA 1
ATOM 1359 C C . ARG A 1 179 ? 22.305 -22.972 -3.811 1.00 38.72 179 ARG A C 1
ATOM 1361 O O . ARG A 1 179 ? 22.096 -23.723 -2.863 1.00 38.72 179 ARG A O 1
ATOM 1368 N N . GLU A 1 180 ? 23.271 -22.059 -3.838 1.00 37.41 180 GLU A N 1
ATOM 1369 C CA . GLU A 1 180 ? 23.882 -21.541 -2.618 1.00 37.41 180 GLU A CA 1
ATOM 1370 C C . GLU A 1 180 ? 22.781 -21.345 -1.573 1.00 37.41 180 GLU A C 1
ATOM 1372 O O . GLU A 1 180 ? 21.678 -20.897 -1.912 1.00 37.41 180 GLU A O 1
ATOM 1377 N N . GLU A 1 181 ? 23.075 -21.726 -0.333 1.00 39.25 181 GLU A N 1
ATOM 1378 C CA . GLU A 1 181 ? 22.284 -21.491 0.874 1.00 39.25 181 GLU A CA 1
ATOM 1379 C C . GLU A 1 181 ? 22.095 -19.979 1.108 1.00 39.25 181 GLU A C 1
ATOM 1381 O O . GLU A 1 181 ? 22.545 -19.399 2.087 1.00 39.25 181 GLU A O 1
ATOM 1386 N N . GLY A 1 182 ? 21.438 -19.295 0.181 1.00 43.03 182 GLY A N 1
ATOM 1387 C CA . GLY A 1 182 ? 20.940 -17.949 0.330 1.00 43.03 182 GLY A CA 1
ATOM 1388 C C . GLY A 1 182 ? 19.538 -18.060 0.884 1.00 43.03 182 GLY A C 1
ATOM 1389 O O . GLY A 1 182 ? 18.564 -17.942 0.138 1.00 43.03 182 GLY A O 1
ATOM 1390 N N . THR A 1 183 ? 19.417 -18.308 2.188 1.00 50.41 183 THR A N 1
ATOM 1391 C CA . THR A 1 183 ? 18.202 -17.935 2.914 1.00 50.41 183 THR A CA 1
ATOM 1392 C C . THR A 1 183 ? 17.937 -16.470 2.564 1.00 50.41 183 THR A C 1
ATOM 1394 O O . THR A 1 183 ? 18.714 -15.601 2.955 1.00 50.41 183 THR A O 1
ATOM 1397 N N . SER A 1 184 ? 16.932 -16.194 1.728 1.00 62.25 184 SER A N 1
ATOM 1398 C CA . SER A 1 184 ? 16.584 -14.826 1.329 1.00 62.25 184 SER A CA 1
ATOM 1399 C C . SER A 1 184 ? 16.221 -14.066 2.601 1.00 62.25 184 SER A C 1
ATOM 1401 O O . SER A 1 184 ? 15.166 -14.307 3.190 1.00 62.25 184 SER A O 1
ATOM 1403 N N . ASP A 1 185 ? 17.149 -13.217 3.050 1.00 82.69 185 ASP A N 1
ATOM 1404 C CA . ASP A 1 185 ? 17.032 -12.419 4.265 1.00 82.69 185 ASP A CA 1
ATOM 1405 C C . ASP A 1 185 ? 15.968 -11.347 4.049 1.00 82.69 185 ASP A C 1
ATOM 1407 O O . ASP A 1 185 ? 16.234 -10.288 3.484 1.00 82.69 185 ASP A O 1
ATOM 1411 N N . VAL A 1 186 ? 14.740 -11.658 4.464 1.00 87.75 186 VAL A N 1
ATOM 1412 C CA . VAL A 1 186 ? 13.580 -10.790 4.240 1.00 87.75 186 VAL A CA 1
ATOM 1413 C C . VAL A 1 186 ? 13.728 -9.459 4.959 1.00 87.75 186 VAL A C 1
ATOM 1415 O O . VAL A 1 186 ? 13.386 -8.412 4.411 1.00 87.75 186 VAL A O 1
ATOM 1418 N N . TRP A 1 187 ? 14.273 -9.501 6.175 1.00 90.06 187 TRP A N 1
ATOM 1419 C CA . TRP A 1 187 ? 14.595 -8.290 6.912 1.00 90.06 187 TRP A CA 1
ATOM 1420 C C . TRP A 1 187 ? 15.664 -7.482 6.167 1.00 90.06 187 TRP A C 1
ATOM 1422 O O . TRP A 1 187 ? 15.525 -6.273 6.019 1.00 90.06 187 TRP A O 1
ATOM 1432 N N . GLY A 1 188 ? 16.679 -8.146 5.608 1.00 90.38 188 GLY A N 1
ATOM 1433 C CA . GLY A 1 188 ? 17.687 -7.508 4.760 1.00 90.38 188 GLY A CA 1
ATOM 1434 C C . GLY A 1 188 ? 17.103 -6.839 3.509 1.00 90.38 188 GLY A C 1
ATOM 1435 O O . GLY A 1 188 ? 17.515 -5.731 3.160 1.00 90.38 188 GLY A O 1
ATOM 1436 N N . ASP A 1 189 ? 16.125 -7.468 2.853 1.00 90.56 189 ASP A N 1
ATOM 1437 C CA . ASP A 1 189 ? 15.420 -6.895 1.700 1.00 90.56 189 ASP A CA 1
ATOM 1438 C C . ASP A 1 189 ? 14.609 -5.645 2.094 1.00 90.56 189 ASP A C 1
ATOM 1440 O O . ASP A 1 189 ? 14.673 -4.627 1.398 1.00 90.56 189 ASP A O 1
ATOM 1444 N N . TRP A 1 190 ? 13.919 -5.677 3.241 1.00 92.19 190 TRP A N 1
ATOM 1445 C CA . TRP A 1 190 ? 13.263 -4.496 3.817 1.00 92.19 190 TRP A CA 1
ATOM 1446 C C . TRP A 1 190 ? 14.267 -3.390 4.168 1.00 92.19 190 TRP A C 1
ATOM 1448 O O . TRP A 1 190 ? 14.091 -2.249 3.746 1.00 92.19 190 TRP A O 1
ATOM 1458 N N . ASN A 1 191 ? 15.341 -3.712 4.890 1.00 92.44 191 ASN A N 1
ATOM 1459 C CA . ASN A 1 191 ? 16.329 -2.734 5.337 1.00 92.44 191 ASN A CA 1
ATOM 1460 C C . ASN A 1 191 ? 16.979 -2.006 4.148 1.00 92.44 191 ASN A C 1
ATOM 1462 O O . ASN A 1 191 ? 17.150 -0.786 4.171 1.00 92.44 191 ASN A O 1
ATOM 1466 N N . ARG A 1 192 ? 17.273 -2.729 3.057 1.00 92.94 192 ARG A N 1
ATOM 1467 C CA . ARG A 1 192 ? 17.737 -2.124 1.796 1.00 92.94 192 ARG A CA 1
ATOM 1468 C C . ARG A 1 192 ? 16.699 -1.172 1.210 1.00 92.94 192 ARG A C 1
ATOM 1470 O O . ARG A 1 192 ? 17.055 -0.053 0.851 1.00 92.94 192 ARG A O 1
ATOM 1477 N N . LEU A 1 193 ? 15.436 -1.596 1.118 1.00 94.00 193 LEU A N 1
ATOM 1478 C CA . LEU A 1 193 ? 14.349 -0.761 0.600 1.00 94.00 193 LEU A CA 1
ATOM 1479 C C . LEU A 1 193 ? 14.186 0.521 1.427 1.00 94.00 193 LEU A C 1
ATOM 1481 O O . LEU A 1 193 ? 14.138 1.609 0.860 1.00 94.00 193 LEU A O 1
ATOM 1485 N N . SER A 1 194 ? 14.145 0.389 2.753 1.00 93.50 194 SER A N 1
ATOM 1486 C CA . SER A 1 194 ? 14.037 1.507 3.693 1.00 93.50 194 SER A CA 1
ATOM 1487 C C . SER A 1 194 ? 15.214 2.476 3.547 1.00 93.50 194 SER A C 1
ATOM 1489 O O . SER A 1 194 ? 15.006 3.680 3.410 1.00 93.50 194 SER A O 1
ATOM 1491 N N . THR A 1 195 ? 16.442 1.954 3.441 1.00 94.44 195 THR A N 1
ATOM 1492 C CA . THR A 1 195 ? 17.654 2.759 3.205 1.00 94.44 195 THR A CA 1
ATOM 1493 C C . THR A 1 195 ? 17.587 3.525 1.879 1.00 94.44 195 THR A C 1
ATOM 1495 O O . THR A 1 195 ? 17.922 4.704 1.829 1.00 94.44 195 THR A O 1
ATOM 1498 N N . LEU A 1 196 ? 17.131 2.887 0.795 1.00 95.31 196 LEU A N 1
ATOM 1499 C CA . LEU A 1 196 ? 16.978 3.537 -0.516 1.00 95.31 196 LEU A CA 1
ATOM 1500 C C . LEU A 1 196 ? 15.879 4.611 -0.527 1.00 95.31 196 LEU A C 1
ATOM 1502 O O . LEU A 1 196 ? 15.932 5.536 -1.336 1.00 95.31 196 LEU A O 1
ATOM 1506 N N . CYS A 1 197 ? 14.899 4.486 0.364 1.00 94.44 197 CYS A N 1
ATOM 1507 C CA . CYS A 1 197 ? 13.850 5.473 0.599 1.00 94.44 197 CYS A CA 1
ATOM 1508 C C . CYS A 1 197 ? 14.220 6.500 1.688 1.00 94.44 197 CYS A C 1
ATOM 1510 O O . CYS A 1 197 ? 13.339 7.243 2.115 1.00 94.44 197 CYS A O 1
ATOM 1512 N N . ASP A 1 198 ? 15.477 6.531 2.149 1.00 92.75 198 ASP A N 1
ATOM 1513 C CA . ASP A 1 198 ? 15.984 7.433 3.199 1.00 92.75 198 ASP A CA 1
ATOM 1514 C C . ASP A 1 198 ? 15.182 7.373 4.516 1.00 92.75 198 ASP A C 1
ATOM 1516 O O . ASP A 1 198 ? 14.968 8.377 5.191 1.00 92.75 198 ASP A O 1
ATOM 1520 N N . GLY A 1 199 ? 14.663 6.188 4.867 1.00 91.25 199 GLY A N 1
ATOM 1521 C CA . GLY A 1 199 ? 13.887 5.988 6.096 1.00 91.25 199 GLY A CA 1
ATOM 1522 C C . GLY A 1 199 ? 12.622 6.852 6.182 1.00 91.25 199 GLY A C 1
ATOM 1523 O O . GLY A 1 199 ? 12.246 7.282 7.273 1.00 91.25 199 GLY A O 1
ATOM 1524 N N . HIS A 1 200 ? 11.984 7.151 5.042 1.00 95.25 200 HIS A N 1
ATOM 1525 C CA . HIS A 1 200 ? 10.845 8.068 4.967 1.00 95.25 200 HIS A CA 1
ATOM 1526 C C . HIS A 1 200 ? 9.734 7.723 5.989 1.00 95.25 200 HIS A C 1
ATOM 1528 O O . HIS A 1 200 ? 9.248 6.592 6.001 1.00 95.25 200 HIS A O 1
ATOM 1534 N N . PRO A 1 201 ? 9.229 8.688 6.786 1.00 94.50 201 PRO A N 1
ATOM 1535 C CA . PRO A 1 201 ? 8.346 8.411 7.929 1.00 94.50 201 PRO A CA 1
ATOM 1536 C C . PRO A 1 201 ? 6.963 7.864 7.549 1.00 94.50 201 PRO A C 1
ATOM 1538 O O . PRO A 1 201 ? 6.291 7.249 8.368 1.00 94.50 201 PRO A O 1
ATOM 1541 N N . SER A 1 202 ? 6.514 8.097 6.314 1.00 96.25 202 SER A N 1
ATOM 1542 C CA . SER A 1 202 ? 5.258 7.538 5.785 1.00 96.25 202 SER A CA 1
ATOM 1543 C C . SER A 1 202 ? 5.428 6.168 5.114 1.00 96.25 202 SER A C 1
ATOM 1545 O O . SER A 1 202 ? 4.484 5.679 4.493 1.00 96.25 202 SER A O 1
ATOM 1547 N N . LEU A 1 203 ? 6.620 5.569 5.186 1.00 96.31 203 LEU A N 1
ATOM 1548 C CA . LEU A 1 203 ? 6.879 4.205 4.738 1.00 96.31 203 LEU A CA 1
ATOM 1549 C C . LEU A 1 203 ? 6.853 3.272 5.953 1.00 96.31 203 LEU A C 1
ATOM 1551 O O . LEU A 1 203 ? 7.680 3.389 6.852 1.00 96.31 203 LEU A O 1
ATOM 1555 N N . GLY A 1 204 ? 5.897 2.351 5.972 1.00 96.19 204 GLY A N 1
ATOM 1556 C CA . GLY A 1 204 ? 5.704 1.392 7.057 1.00 96.19 204 GLY A CA 1
ATOM 1557 C C . GLY A 1 204 ? 5.739 -0.053 6.577 1.00 96.19 204 GLY A C 1
ATOM 1558 O O . GLY A 1 204 ? 5.755 -0.321 5.373 1.00 96.19 204 GLY A O 1
ATOM 1559 N N . ILE A 1 205 ? 5.713 -0.987 7.523 1.00 96.25 205 ILE A N 1
ATOM 1560 C CA . ILE A 1 205 ? 5.777 -2.428 7.265 1.00 96.25 205 ILE A CA 1
ATOM 1561 C C . ILE A 1 205 ? 4.440 -3.059 7.622 1.00 96.25 205 ILE A C 1
ATOM 1563 O O . ILE A 1 205 ? 4.015 -3.013 8.772 1.00 96.25 205 ILE A O 1
ATOM 1567 N N . ALA A 1 206 ? 3.820 -3.719 6.651 1.00 96.00 206 ALA A N 1
ATOM 1568 C CA . ALA A 1 206 ? 2.752 -4.676 6.892 1.00 96.00 206 ALA A CA 1
ATOM 1569 C C . ALA A 1 206 ? 3.374 -6.076 6.982 1.00 96.00 206 ALA A C 1
ATOM 1571 O O . ALA A 1 206 ? 3.599 -6.737 5.960 1.00 96.00 206 ALA A O 1
ATOM 1572 N N . LEU A 1 207 ? 3.706 -6.491 8.207 1.00 94.06 207 LEU A N 1
ATOM 1573 C CA . LEU A 1 207 ? 4.410 -7.743 8.473 1.00 94.06 207 LEU A CA 1
ATOM 1574 C C . LEU A 1 207 ? 3.442 -8.934 8.416 1.00 94.06 207 LEU A C 1
ATOM 1576 O O . LEU A 1 207 ? 2.490 -9.008 9.191 1.00 94.06 207 LEU A O 1
ATOM 1580 N N . GLU A 1 208 ? 3.687 -9.894 7.526 1.00 91.81 208 GLU A N 1
ATOM 1581 C CA . GLU A 1 208 ? 2.864 -11.101 7.438 1.00 91.81 208 GLU A CA 1
ATOM 1582 C C . GLU A 1 208 ? 3.380 -12.185 8.375 1.00 91.81 208 GLU A C 1
ATOM 1584 O O . GLU A 1 208 ? 4.519 -12.648 8.260 1.00 91.81 208 GLU A O 1
ATOM 1589 N N . LEU A 1 209 ? 2.509 -12.630 9.276 1.00 90.12 209 LEU A N 1
ATOM 1590 C CA . LEU A 1 209 ? 2.832 -13.672 10.237 1.00 90.12 209 LEU A CA 1
ATOM 1591 C C . LEU A 1 209 ? 2.517 -15.064 9.653 1.00 90.12 209 LEU A C 1
ATOM 1593 O O . LEU A 1 209 ? 1.378 -15.313 9.250 1.00 90.12 209 LEU A O 1
ATOM 1597 N N . PRO A 1 210 ? 3.491 -15.991 9.605 1.00 85.94 210 PRO A N 1
ATOM 1598 C CA . PRO A 1 210 ? 3.260 -17.378 9.224 1.00 85.94 210 PRO A CA 1
ATOM 1599 C C . PRO A 1 210 ? 2.474 -18.123 10.309 1.00 85.94 210 PRO A C 1
ATOM 1601 O O . PRO A 1 210 ? 2.422 -17.709 11.466 1.00 85.94 210 PRO A O 1
ATOM 1604 N N . ALA A 1 211 ? 1.918 -19.284 9.950 1.00 85.50 211 ALA A N 1
ATOM 1605 C CA . ALA A 1 211 ? 1.214 -20.148 10.901 1.00 85.50 211 ALA A CA 1
ATOM 1606 C C . ALA A 1 211 ? 2.108 -20.603 12.073 1.00 85.50 211 ALA A C 1
ATOM 1608 O O . ALA A 1 211 ? 1.629 -20.751 13.195 1.00 85.50 211 ALA A O 1
ATOM 1609 N N . ASN A 1 212 ? 3.406 -20.798 11.816 1.00 82.94 212 ASN A N 1
ATOM 1610 C CA . ASN A 1 212 ? 4.403 -21.152 12.821 1.00 82.94 212 ASN A CA 1
ATOM 1611 C C . ASN A 1 212 ? 5.348 -19.973 13.035 1.00 82.94 212 ASN A C 1
ATOM 1613 O O . ASN A 1 212 ? 6.093 -19.616 12.130 1.00 82.94 212 ASN A O 1
ATOM 1617 N N . LEU A 1 213 ? 5.323 -19.383 14.229 1.00 80.75 213 LEU A N 1
ATOM 1618 C CA . LEU A 1 213 ? 6.071 -18.167 14.523 1.00 80.75 213 LEU A CA 1
ATOM 1619 C C . LEU A 1 213 ? 7.534 -18.478 14.907 1.00 80.75 213 LEU A C 1
ATOM 1621 O O . LEU A 1 213 ? 7.772 -19.077 15.965 1.00 80.75 213 LEU A O 1
ATOM 1625 N N . PRO A 1 214 ? 8.534 -18.059 14.115 1.00 77.94 214 PRO A N 1
ATOM 1626 C CA . PRO A 1 214 ? 9.936 -18.147 14.510 1.00 77.94 214 PRO A CA 1
ATOM 1627 C C . PRO A 1 214 ? 10.258 -17.163 15.638 1.00 77.94 214 PRO A C 1
ATOM 1629 O O . PRO A 1 214 ? 10.206 -15.946 15.472 1.00 77.94 214 PRO A O 1
ATOM 1632 N N . LYS A 1 215 ? 10.663 -17.685 16.798 1.00 73.44 215 LYS A N 1
ATOM 1633 C CA . LYS A 1 215 ? 10.971 -16.850 17.973 1.00 73.44 215 LYS A CA 1
ATOM 1634 C C . LYS A 1 215 ? 12.118 -15.858 17.737 1.00 73.44 215 LYS A C 1
ATOM 1636 O O . LYS A 1 215 ? 12.052 -14.739 18.218 1.00 73.44 215 LYS A O 1
ATOM 1641 N N . HIS A 1 216 ? 13.148 -16.261 16.992 1.00 74.88 216 HIS A N 1
ATOM 1642 C CA . HIS A 1 216 ? 14.367 -15.467 16.799 1.00 74.88 216 HIS A CA 1
ATOM 1643 C C . HIS A 1 216 ? 14.260 -14.442 15.657 1.00 74.88 216 HIS A C 1
ATOM 1645 O O . HIS A 1 216 ? 14.987 -13.454 15.654 1.00 74.88 216 HIS A O 1
ATOM 1651 N N . ALA A 1 217 ? 13.366 -14.649 14.683 1.00 75.06 217 ALA A N 1
ATOM 1652 C CA . ALA A 1 217 ? 13.217 -13.720 13.562 1.00 75.06 217 ALA A CA 1
ATOM 1653 C C . ALA A 1 217 ? 12.508 -12.422 13.978 1.00 75.06 217 ALA A C 1
ATOM 1655 O O . ALA A 1 217 ? 12.762 -11.375 13.392 1.00 75.06 217 ALA A O 1
ATOM 1656 N N . LEU A 1 218 ? 11.658 -12.480 15.011 1.00 82.88 218 LEU A N 1
ATOM 1657 C CA . LEU A 1 218 ? 10.895 -11.334 15.513 1.00 82.88 218 LEU A CA 1
ATOM 1658 C C . LEU A 1 218 ? 11.764 -10.238 16.131 1.00 82.88 218 LEU A C 1
ATOM 1660 O O . LEU A 1 218 ? 11.440 -9.064 15.990 1.00 82.88 218 LEU A O 1
ATOM 1664 N N . GLU A 1 219 ? 12.873 -10.599 16.778 1.00 86.75 219 GLU A N 1
ATOM 1665 C CA . GLU A 1 219 ? 13.748 -9.632 17.453 1.00 86.75 219 GLU A CA 1
ATOM 1666 C C . GLU A 1 219 ? 14.340 -8.601 16.483 1.00 86.75 219 GLU A C 1
ATOM 1668 O O . GLU A 1 219 ? 14.558 -7.457 16.869 1.00 86.75 219 GLU A O 1
ATOM 1673 N N . ARG A 1 220 ? 14.541 -8.973 15.209 1.00 87.62 220 ARG A N 1
ATOM 1674 C CA . ARG A 1 220 ? 15.046 -8.060 14.170 1.00 87.62 220 ARG A CA 1
ATOM 1675 C C . ARG A 1 220 ? 14.048 -6.976 13.773 1.00 87.62 220 ARG A C 1
ATOM 1677 O O . ARG A 1 220 ? 14.459 -5.920 13.317 1.00 87.62 220 ARG A O 1
ATOM 1684 N N . TRP A 1 221 ? 12.755 -7.232 13.947 1.00 90.75 221 TRP A N 1
ATOM 1685 C CA . TRP A 1 221 ? 11.700 -6.261 13.650 1.00 90.75 221 TRP A CA 1
ATOM 1686 C C . TRP A 1 221 ? 11.460 -5.295 14.812 1.00 90.75 221 TRP A C 1
ATOM 1688 O O . TRP A 1 221 ? 10.658 -4.371 14.693 1.00 90.75 221 TRP A O 1
ATOM 1698 N N . ASN A 1 222 ? 12.149 -5.482 15.942 1.00 88.94 222 ASN A N 1
ATOM 1699 C CA . ASN A 1 222 ? 12.064 -4.555 17.055 1.00 88.94 222 ASN A CA 1
ATOM 1700 C C . ASN A 1 222 ? 12.713 -3.213 16.677 1.00 88.94 222 ASN A C 1
ATOM 1702 O O . ASN A 1 222 ? 13.899 -3.157 16.365 1.00 88.94 222 ASN A O 1
ATOM 1706 N N . GLY A 1 223 ? 11.935 -2.133 16.731 1.00 87.88 223 GLY A N 1
ATOM 1707 C CA . GLY A 1 223 ? 12.365 -0.792 16.321 1.00 87.88 223 GLY A CA 1
ATOM 1708 C C . GLY A 1 223 ? 12.099 -0.455 14.851 1.00 87.88 223 GLY A C 1
ATOM 1709 O O . GLY A 1 223 ? 12.287 0.694 14.460 1.00 87.88 223 GLY A O 1
ATOM 1710 N N . GLU A 1 224 ? 11.615 -1.410 14.058 1.00 93.94 224 GLU A N 1
ATOM 1711 C CA . GLU A 1 224 ? 11.151 -1.158 12.694 1.00 93.94 224 GLU A CA 1
ATOM 1712 C C . GLU A 1 224 ? 9.721 -0.567 12.689 1.00 93.94 224 GLU A C 1
ATOM 1714 O O . GLU A 1 224 ? 8.938 -0.858 13.601 1.00 93.94 224 GLU A O 1
ATOM 1719 N N . PRO A 1 225 ? 9.329 0.240 11.679 1.00 93.69 225 PRO A N 1
ATOM 1720 C CA . PRO A 1 225 ? 8.018 0.899 11.620 1.00 93.69 225 PRO A CA 1
ATOM 1721 C C . PRO A 1 225 ? 6.889 -0.063 11.196 1.00 93.69 225 PRO A C 1
ATOM 1723 O O . PRO A 1 225 ? 6.293 0.072 10.124 1.00 93.69 225 PRO A O 1
ATOM 1726 N N . VAL A 1 226 ? 6.591 -1.059 12.033 1.00 92.56 226 VAL A N 1
ATOM 1727 C CA . VAL A 1 226 ? 5.482 -2.007 11.828 1.00 92.56 226 VAL A CA 1
ATOM 1728 C C . VAL A 1 226 ? 4.138 -1.303 12.050 1.00 92.56 226 VAL A C 1
ATOM 1730 O O . VAL A 1 226 ? 3.956 -0.631 13.065 1.00 92.56 226 VAL A O 1
ATOM 1733 N N . CYS A 1 227 ? 3.227 -1.428 11.079 1.00 84.62 227 CYS A N 1
ATOM 1734 C CA . CYS A 1 227 ? 1.946 -0.713 10.991 1.00 84.62 227 CYS A CA 1
ATOM 1735 C C . CYS A 1 227 ? 0.729 -1.638 11.096 1.00 84.62 227 CYS A C 1
ATOM 1737 O O . CYS A 1 227 ? 0.827 -2.806 10.652 1.00 84.62 227 CYS A O 1
#

Sequence (227 aa):
MVVTHRETGEQICVGLEVQALPSIRPKMEAVEAIGADFVVGPLVHPRYERGVSEPDVCSDAPKIERNDPFTRSDMELSSSEWSSGFIGKISPWIRCDSSNRRLSLMSEAALMQEIAFAKHLGLRAVLTPPINRGCSGANFARALLSSLSLHPGMNIWVRVPLESSVAGNPDDSDVSYSREEGTSDVWGDWNRLSTLCDGHPSLGIALELPANLPKHALERWNGEPVC

pLDDT: mean 83.79, std 17.03, range [33.31, 97.94]

Secondary structure (DSSP, 8-state):
--EEPTTT-PEEP-EEE-S--S-SHHHHHHHHHHT-SEEEEESS-TT---------TT--S------S-SSS-GGGS-HHHHHHHEEEEPPTT--TT-SSHHHHHHHHHHHHHHHHHHHHTT-SEEEPPPP-TTS--HHHHHHHHHHHHHSTT-EEEEEEESS------TT--------------HHHHHHHHHHHTTT-TTEEEEEEPPSS--TTTGGGGTTS-B-

Radius of gyration: 19.4 Å; chains: 1; bounding box: 46×46×67 Å